Protein AF-0000000074186389 (afdb_homodimer)

Radius of gyration: 23.71 Å; Cα contacts (8 Å, |Δi|>4): 697; chains: 2; bounding box: 91×64×59 Å

pLDDT: mean 71.82, std 24.13, range [21.91, 98.81]

Solvent-accessible surface area (backbone atoms only — not comparable to full-atom values): 17429 Å² total; per-residue (Å²): 136,82,82,78,82,80,75,79,74,81,70,77,72,80,69,62,79,29,54,84,64,61,28,62,37,84,87,68,29,67,64,46,56,44,36,48,59,41,27,53,48,47,54,46,71,66,73,62,58,85,54,78,56,80,96,52,61,46,24,34,53,59,74,51,69,47,37,13,13,31,14,20,38,47,75,40,82,48,78,38,92,56,32,34,34,37,60,41,62,29,40,42,63,52,29,72,26,16,30,33,64,88,74,17,33,64,64,37,87,56,22,34,35,38,75,39,55,36,41,38,60,33,29,33,65,35,77,41,88,62,86,80,48,53,96,58,15,30,21,38,39,71,42,79,40,82,32,29,73,37,32,34,35,20,39,56,73,61,79,128,137,82,82,79,79,80,75,81,74,80,72,76,75,80,72,64,77,31,54,84,63,61,28,62,40,81,85,67,29,66,64,48,55,45,38,47,59,40,26,52,46,45,53,49,70,68,75,61,55,86,56,78,56,81,93,53,64,46,25,35,53,60,71,53,69,48,38,12,13,31,16,20,38,48,75,41,84,48,77,38,92,55,33,34,34,35,58,41,62,29,41,40,63,52,30,70,26,16,29,32,64,87,73,18,33,64,64,38,87,55,21,33,36,39,74,40,55,36,42,37,59,31,30,34,65,33,75,40,90,62,86,82,48,53,95,59,16,30,22,36,40,71,43,78,41,82,32,30,74,37,34,35,35,21,38,55,73,61,77,128

Organism: NCBI:txid286419

Secondary structure (DSSP, 8-state):
-----------------B-SS-BS-TTT-HHHHHHHHHT-----SS----------S---SSS-HHHHBSS-EEEEEEE-TTEESSEEEEEEES-SEEEPTTTS-SEEEEEEEEEEEEEEEEEEEEEPSSTTS-TT-EEEEEEEEEEEEEEEEE------/-----------------B-SS-BS-TTT-HHHHHHHHHT-----SS----------S---SSS-HHHHBSS-EEEEEEE-TTEESSEEEEEEES-SEEEPTTTS-SEEEEEEEEEEEEEEEEEEEEEPSSTTS-TT-EEEEEEEEEEEEEEEEEPPP---

Sequence (320 aa):
MAMGTHTLNFRIRKDCTHWPNCCPSKRQDPTHEWLKRDTVLKFPGETTSLTHHPESCKASEDGPLNSRSISPWKYELDRDLNRLPQDLYHARCLCQHCVSLQTGSHMDPLGNSELLYHNQTVFYRRPCPGEQGAPDGYCLEQRLYRVSLACVCVRPRVMAMAMGTHTLNFRIRKDCTHWPNCCPSKRQDPTHEWLKRDTVLKFPGETTSLTHHPESCKASEDGPLNSRSISPWKYELDRDLNRLPQDLYHARCLCQHCVSLQTGSHMDPLGNSELLYHNQTVFYRRPCPGEQGAPDGYCLEQRLYRVSLACVCVRPRVMA

Foldseek 3Di:
DDPDPPPPPPCPDPPLCWPPDFDQACPPDPVNVVLLVVPVPVQPPPCPPVPPPPLAQFADPDDDPQRNFLFHWDWDWDADPQKRVRTDIAIDTSDQAGADNVGRHDGDPQKGWDFDKDWDKMWGWDPDPDDPRNPRTTITHIDTDIGGNHIDIDGDDDDD/DDPPDPPPPPCPDPPQCWPPDFDQACPPDVVNVVLLVVPVPVQPPPCPPVPPPPLAQFADPDDDPQRNFLFHWDWDWDADPQKRVRTDIAIDTSDQAGADNVGRHDGDPQKGWDFDKDWDKMWGWDPDPDDPRNPRTTITGIDTDIGGNHIDIDGDDDDD

Structure (mmCIF, N/CA/C/O backbone):
data_AF-0000000074186389-model_v1
#
loop_
_entity.id
_entity.type
_entity.pdbx_description
1 polymer 'Interleukin 25'
#
loop_
_atom_site.group_PDB
_atom_site.id
_atom_site.type_symbol
_atom_site.label_atom_id
_atom_site.label_alt_id
_atom_site.label_comp_id
_atom_site.label_asym_id
_atom_site.label_entity_id
_atom_site.label_seq_id
_atom_site.pdbx_PDB_ins_code
_atom_site.Cartn_x
_atom_site.Cartn_y
_atom_site.Cartn_z
_atom_site.occupancy
_atom_site.B_iso_or_equiv
_atom_site.auth_seq_id
_atom_site.auth_comp_id
_atom_site.auth_asym_id
_atom_site.auth_atom_id
_atom_site.pdbx_PDB_model_num
ATOM 1 N N . MET A 1 1 ? -44.188 -3.207 -34.656 1 24.61 1 MET A N 1
ATOM 2 C CA . MET A 1 1 ? -42.75 -2.924 -34.688 1 24.61 1 MET A CA 1
ATOM 3 C C . MET A 1 1 ? -42.125 -3.131 -33.344 1 24.61 1 MET A C 1
ATOM 5 O O . MET A 1 1 ? -42.25 -2.283 -32.438 1 24.61 1 MET A O 1
ATOM 9 N N . ALA A 1 2 ? -42.125 -4.27 -32.781 1 28.12 2 ALA A N 1
ATOM 10 C CA . ALA A 1 2 ? -41.875 -4.797 -31.438 1 28.12 2 ALA A CA 1
ATOM 11 C C . ALA A 1 2 ? -40.406 -4.727 -31.078 1 28.12 2 ALA A C 1
ATOM 13 O O . ALA A 1 2 ? -39.562 -5.27 -31.797 1 28.12 2 ALA A O 1
ATOM 14 N N . MET A 1 3 ? -39.875 -3.588 -30.531 1 24.84 3 MET A N 1
ATOM 15 C CA . MET A 1 3 ? -38.5 -3.238 -30.234 1 24.84 3 MET A CA 1
ATOM 16 C C . MET A 1 3 ? -37.906 -4.219 -29.219 1 24.84 3 MET A C 1
ATOM 18 O O . MET A 1 3 ? -38.438 -4.402 -28.125 1 24.84 3 MET A O 1
ATOM 22 N N . GLY A 1 4 ? -37.344 -5.352 -29.594 1 22.94 4 GLY A N 1
ATOM 23 C CA . GLY A 1 4 ? -36.719 -6.43 -28.812 1 22.94 4 GLY A CA 1
ATOM 24 C C . GLY A 1 4 ? -35.531 -5.977 -27.984 1 22.94 4 GLY A C 1
ATOM 25 O O . GLY A 1 4 ? -34.625 -5.316 -28.5 1 22.94 4 GLY A O 1
ATOM 26 N N . THR A 1 5 ? -35.719 -5.715 -26.625 1 23.72 5 THR A N 1
ATOM 27 C CA . THR A 1 5 ? -34.781 -5.273 -25.594 1 23.72 5 THR A CA 1
ATOM 28 C C . THR A 1 5 ? -33.656 -6.266 -25.438 1 23.72 5 THR A C 1
ATOM 30 O O . THR A 1 5 ? -33.875 -7.438 -25.125 1 23.72 5 THR A O 1
ATOM 33 N N . HIS A 1 6 ? -32.594 -6.293 -26.203 1 21.91 6 HIS A N 1
ATOM 34 C CA . HIS A 1 6 ? -31.422 -7.16 -26.141 1 21.91 6 HIS A CA 1
ATOM 35 C C . HIS A 1 6 ? -30.672 -6.977 -24.812 1 21.91 6 HIS A C 1
ATOM 37 O O . HIS A 1 6 ? -30.078 -5.918 -24.578 1 21.91 6 HIS A O 1
ATOM 43 N N . THR A 1 7 ? -31.203 -7.551 -23.734 1 23.8 7 THR A N 1
ATOM 44 C CA . THR A 1 7 ? -30.578 -7.609 -22.422 1 23.8 7 THR A CA 1
ATOM 45 C C . THR A 1 7 ? -29.219 -8.297 -22.5 1 23.8 7 THR A C 1
ATOM 47 O O . THR A 1 7 ? -29.125 -9.461 -22.875 1 23.8 7 THR A O 1
ATOM 50 N N . LEU A 1 8 ? -28.203 -7.676 -22.875 1 22.55 8 LEU A N 1
ATOM 51 C CA . LEU A 1 8 ? -26.828 -8.164 -22.891 1 22.55 8 LEU A CA 1
ATOM 52 C C . LEU A 1 8 ? -26.422 -8.719 -21.516 1 22.55 8 LEU A C 1
ATOM 54 O O . LEU A 1 8 ? -26.406 -7.98 -20.531 1 22.55 8 LEU A O 1
ATOM 58 N N . ASN A 1 9 ? -26.781 -9.945 -21.156 1 24.94 9 ASN A N 1
ATOM 59 C CA . ASN A 1 9 ? -26.438 -10.781 -20.016 1 24.94 9 ASN A CA 1
ATOM 60 C C . ASN A 1 9 ? -24.938 -10.906 -19.844 1 24.94 9 ASN A C 1
ATOM 62 O O . ASN A 1 9 ? -24.266 -11.547 -20.641 1 24.94 9 ASN A O 1
ATOM 66 N N . PHE A 1 10 ? -24.312 -9.898 -19.469 1 24.33 10 PHE A N 1
ATOM 67 C CA . PHE A 1 10 ? -22.906 -10.047 -19.094 1 24.33 10 PHE A CA 1
ATOM 68 C C . PHE A 1 10 ? -22.719 -11.227 -18.141 1 24.33 10 PHE A C 1
ATOM 70 O O . PHE A 1 10 ? -23.125 -11.164 -16.984 1 24.33 10 PHE A O 1
ATOM 77 N N . ARG A 1 11 ? -22.875 -12.461 -18.531 1 26.95 11 ARG A N 1
ATOM 78 C CA . ARG A 1 11 ? -22.531 -13.734 -17.906 1 26.95 11 ARG A CA 1
ATOM 79 C C . ARG A 1 11 ? -21.125 -13.688 -17.312 1 26.95 11 ARG A C 1
ATOM 81 O O . ARG A 1 11 ? -20.141 -13.617 -18.047 1 26.95 11 ARG A O 1
ATOM 88 N N . ILE A 1 12 ? -20.953 -13.062 -16.297 1 30.23 12 ILE A N 1
ATOM 89 C CA . ILE A 1 12 ? -19.812 -13.227 -15.391 1 30.23 12 ILE A CA 1
ATOM 90 C C . ILE A 1 12 ? -19.469 -14.703 -15.258 1 30.23 12 ILE A C 1
ATOM 92 O O . ILE A 1 12 ? -20.266 -15.492 -14.734 1 30.23 12 ILE A O 1
ATOM 96 N N . ARG A 1 13 ? -18.953 -15.336 -16.312 1 31.73 13 ARG A N 1
ATOM 97 C CA . ARG A 1 13 ? -18.547 -16.734 -16.375 1 31.73 13 ARG A CA 1
ATOM 98 C C . ARG A 1 13 ? -17.891 -17.172 -15.078 1 31.73 13 ARG A C 1
ATOM 100 O O . ARG A 1 13 ? -17.031 -16.469 -14.539 1 31.73 13 ARG A O 1
ATOM 107 N N . LYS A 1 14 ? -18.344 -18.016 -14.219 1 32.19 14 LYS A N 1
ATOM 108 C CA . LYS A 1 14 ? -18.062 -18.953 -13.133 1 32.19 14 LYS A CA 1
ATOM 109 C C . LYS A 1 14 ? -16.688 -19.578 -13.273 1 32.19 14 LYS A C 1
ATOM 111 O O . LYS A 1 14 ? -16.375 -20.562 -12.602 1 32.19 14 LYS A O 1
ATOM 116 N N . ASP A 1 15 ? -16.094 -19.703 -14.453 1 31.09 15 ASP A N 1
ATOM 117 C CA . ASP A 1 15 ? -14.836 -20.438 -14.539 1 31.09 15 ASP A CA 1
ATOM 118 C C . ASP A 1 15 ? -13.781 -19.844 -13.609 1 31.09 15 ASP A C 1
ATOM 120 O O . ASP A 1 15 ? -13.633 -18.609 -13.531 1 31.09 15 ASP A O 1
ATOM 124 N N . CYS A 1 16 ? -13.469 -20.469 -12.453 1 37.5 16 CYS A N 1
ATOM 125 C CA . CYS A 1 16 ? -12.297 -20.203 -11.625 1 37.5 16 CYS A CA 1
ATOM 126 C C . CYS A 1 16 ? -11.148 -19.656 -12.469 1 37.5 16 CYS A C 1
ATOM 128 O O . CYS A 1 16 ? -10.703 -20.312 -13.414 1 37.5 16 CYS A O 1
ATOM 130 N N . THR A 1 17 ? -11.195 -18.797 -13.164 1 38.66 17 THR A N 1
ATOM 131 C CA . THR A 1 17 ? -9.844 -18.422 -13.555 1 38.66 17 THR A CA 1
ATOM 132 C C . THR A 1 17 ? -8.828 -18.969 -12.555 1 38.66 17 THR A C 1
ATOM 134 O O . THR A 1 17 ? -8.461 -18.297 -11.594 1 38.66 17 THR A O 1
ATOM 137 N N . HIS A 1 18 ? -9.062 -20.141 -11.719 1 41.16 18 HIS A N 1
ATOM 138 C CA . HIS A 1 18 ? -8.453 -21.203 -10.922 1 41.16 18 HIS A CA 1
ATOM 139 C C . HIS A 1 18 ? -7.059 -21.547 -11.438 1 41.16 18 HIS A C 1
ATOM 141 O O . HIS A 1 18 ? -6.812 -21.5 -12.641 1 41.16 18 HIS A O 1
ATOM 147 N N . TRP A 1 19 ? -5.914 -21.281 -10.703 1 47.12 19 TRP A N 1
ATOM 148 C CA . TRP A 1 19 ? -4.785 -22.109 -11.109 1 47.12 19 TRP A CA 1
ATOM 149 C C . TRP A 1 19 ? -5.262 -23.453 -11.648 1 47.12 19 TRP A C 1
ATOM 151 O O . TRP A 1 19 ? -6.078 -24.125 -11.016 1 47.12 19 TRP A O 1
ATOM 161 N N . PRO A 1 20 ? -5.238 -23.516 -13 1 48.59 20 PRO A N 1
ATOM 162 C CA . PRO A 1 20 ? -5.805 -24.703 -13.672 1 48.59 20 PRO A CA 1
ATOM 163 C C . PRO A 1 20 ? -5.789 -25.938 -12.789 1 48.59 20 PRO A C 1
ATOM 165 O O . PRO A 1 20 ? -6.707 -26.766 -12.859 1 48.59 20 PRO A O 1
ATOM 168 N N . ASN A 1 21 ? -4.469 -26.406 -12.336 1 51.44 21 ASN A N 1
ATOM 169 C CA . ASN A 1 21 ? -4.32 -27.797 -11.938 1 51.44 21 ASN A CA 1
ATOM 170 C C . ASN A 1 21 ? -4.559 -27.969 -10.438 1 51.44 21 ASN A C 1
ATOM 172 O O . ASN A 1 21 ? -4.188 -27.109 -9.641 1 51.44 21 ASN A O 1
ATOM 176 N N . CYS A 1 22 ? -5.602 -28.641 -10.18 1 60.59 22 CYS A N 1
ATOM 177 C CA . CYS A 1 22 ? -5.773 -29.156 -8.82 1 60.59 22 CYS A CA 1
ATOM 178 C C . CYS A 1 22 ? -4.445 -29.625 -8.242 1 60.59 22 CYS A C 1
ATOM 180 O O . CYS A 1 22 ? -3.703 -30.359 -8.906 1 60.59 22 CYS A O 1
ATOM 182 N N . CYS A 1 23 ? -4.098 -28.812 -7.285 1 62.19 23 CYS A N 1
ATOM 183 C CA . CYS A 1 23 ? -2.885 -29.234 -6.602 1 62.19 23 CYS A CA 1
ATOM 184 C C . CYS A 1 23 ? -3.191 -30.312 -5.57 1 62.19 23 CYS A C 1
ATOM 186 O O . CYS A 1 23 ? -4.238 -30.281 -4.926 1 62.19 23 CYS A O 1
ATOM 188 N N . PRO A 1 24 ? -2.387 -31.344 -5.723 1 61.16 24 PRO A N 1
ATOM 189 C CA . PRO A 1 24 ? -2.707 -32.469 -4.855 1 61.16 24 PRO A CA 1
ATOM 190 C C . PRO A 1 24 ? -2.766 -32.094 -3.379 1 61.16 24 PRO A C 1
ATOM 192 O O . PRO A 1 24 ? -3.566 -32.656 -2.623 1 61.16 24 PRO A O 1
ATOM 195 N N . SER A 1 25 ? -1.673 -31.406 -2.822 1 59.03 25 SER A N 1
ATOM 196 C CA . SER A 1 25 ? -1.705 -31.047 -1.41 1 59.03 25 SER A CA 1
ATOM 197 C C . SER A 1 25 ? -1.198 -29.625 -1.196 1 59.03 25 SER A C 1
ATOM 199 O O . SER A 1 25 ? -0.501 -29.062 -2.051 1 59.03 25 SER A O 1
ATOM 201 N N . LYS A 1 26 ? -1.751 -28.906 -0.232 1 59.5 26 LYS A N 1
ATOM 202 C CA . LYS A 1 26 ? -1.339 -27.578 0.196 1 59.5 26 LYS A CA 1
ATOM 203 C C . LYS A 1 26 ? 0.182 -27.438 0.195 1 59.5 26 LYS A C 1
ATOM 205 O O . LYS A 1 26 ? 0.717 -26.375 -0.123 1 59.5 26 LYS A O 1
ATOM 210 N N . ARG A 1 27 ? 0.916 -28.484 0.579 1 54.47 27 ARG A N 1
ATOM 211 C CA . ARG A 1 27 ? 2.354 -28.406 0.825 1 54.47 27 ARG A CA 1
ATOM 212 C C . ARG A 1 27 ? 3.137 -28.547 -0.475 1 54.47 27 ARG A C 1
ATOM 214 O O . ARG A 1 27 ? 4.305 -28.156 -0.546 1 54.47 27 ARG A O 1
ATOM 221 N N . GLN A 1 28 ? 2.471 -28.922 -1.465 1 53.19 28 GLN A N 1
ATOM 222 C CA . GLN A 1 28 ? 3.316 -29.328 -2.58 1 53.19 28 GLN A CA 1
ATOM 223 C C . GLN A 1 28 ? 3.137 -28.391 -3.777 1 53.19 28 GLN A C 1
ATOM 225 O O . GLN A 1 28 ? 3.809 -28.547 -4.797 1 53.19 28 GLN A O 1
ATOM 230 N N . ASP A 1 29 ? 2.379 -27.406 -3.576 1 53.66 29 ASP A N 1
ATOM 231 C CA . ASP A 1 29 ? 2.137 -26.594 -4.77 1 53.66 29 ASP A CA 1
ATOM 232 C C . ASP A 1 29 ? 3.16 -25.469 -4.891 1 53.66 29 ASP A C 1
ATOM 234 O O . ASP A 1 29 ? 3.258 -24.625 -4.012 1 53.66 29 ASP A O 1
ATOM 238 N N . PRO A 1 30 ? 4.098 -25.641 -5.785 1 57.78 30 PRO A N 1
ATOM 239 C CA . PRO A 1 30 ? 5.098 -24.594 -5.988 1 57.78 30 PRO A CA 1
ATOM 240 C C . PRO A 1 30 ? 4.484 -23.188 -6.043 1 57.78 30 PRO A C 1
ATOM 242 O O . PRO A 1 30 ? 5.102 -22.219 -5.586 1 57.78 30 PRO A O 1
ATOM 245 N N . THR A 1 31 ? 3.318 -23.172 -6.617 1 56.66 31 THR A N 1
ATOM 246 C CA . THR A 1 31 ? 2.635 -21.891 -6.66 1 56.66 31 THR A CA 1
ATOM 247 C C . THR A 1 31 ? 2.322 -21.391 -5.25 1 56.66 31 THR A C 1
ATOM 249 O O . THR A 1 31 ? 2.475 -20.203 -4.953 1 56.66 31 THR A O 1
ATOM 252 N N . HIS A 1 32 ? 1.968 -22.406 -4.496 1 58.5 32 HIS A N 1
ATOM 253 C CA . HIS A 1 32 ? 1.673 -22.078 -3.105 1 58.5 32 HIS A CA 1
ATOM 254 C C . HIS A 1 32 ? 2.902 -21.531 -2.396 1 58.5 32 HIS A C 1
ATOM 256 O O . HIS A 1 32 ? 2.809 -20.547 -1.661 1 58.5 32 HIS A O 1
ATOM 262 N N . GLU A 1 33 ? 3.857 -22.172 -2.615 1 59.97 33 GLU A N 1
ATOM 263 C CA . GLU A 1 33 ? 5.09 -21.734 -1.97 1 59.97 33 GLU A CA 1
ATOM 264 C C . GLU A 1 33 ? 5.5 -20.344 -2.449 1 59.97 33 GLU A C 1
ATOM 266 O O . GLU A 1 33 ? 5.992 -19.531 -1.665 1 59.97 33 GLU A O 1
ATOM 271 N N . TRP A 1 34 ? 5.113 -20.219 -3.668 1 59.81 34 TRP A N 1
ATOM 272 C CA . TRP A 1 34 ? 5.441 -18.938 -4.27 1 59.81 34 TRP A CA 1
ATOM 273 C C . TRP A 1 34 ? 4.598 -17.828 -3.654 1 59.81 34 TRP A C 1
ATOM 275 O O . TRP A 1 34 ? 5.117 -16.75 -3.328 1 59.81 34 TRP A O 1
ATOM 285 N N . LEU A 1 35 ? 3.422 -18.125 -3.641 1 61 35 LEU A N 1
ATOM 286 C CA . LEU A 1 35 ? 2.508 -17.125 -3.107 1 61 35 LEU A CA 1
ATOM 287 C C . LEU A 1 35 ? 2.797 -16.859 -1.635 1 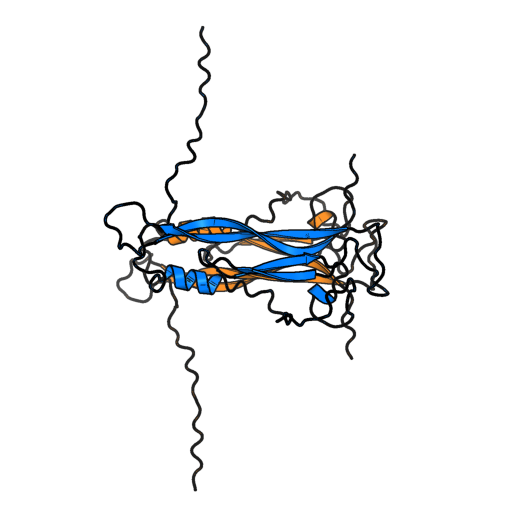61 35 LEU A C 1
ATOM 289 O O . LEU A 1 35 ? 2.623 -15.734 -1.16 1 61 35 LEU A O 1
ATOM 293 N N . LYS A 1 36 ? 3.199 -17.922 -0.991 1 56.78 36 LYS A N 1
ATOM 294 C CA . LYS A 1 36 ? 3.596 -17.734 0.403 1 56.78 36 LYS A CA 1
ATOM 295 C C . LYS A 1 36 ? 4.781 -16.781 0.515 1 56.78 36 LYS A C 1
ATOM 297 O O . LYS A 1 36 ? 4.852 -15.969 1.447 1 56.78 36 LYS A O 1
ATOM 302 N N . ARG A 1 37 ? 5.621 -16.875 -0.343 1 50.97 37 ARG A N 1
ATOM 303 C CA . ARG A 1 37 ? 6.812 -16.031 -0.331 1 50.97 37 ARG A CA 1
ATOM 304 C C . ARG A 1 37 ? 6.469 -14.602 -0.718 1 50.97 37 ARG A C 1
ATOM 306 O O . ARG A 1 37 ? 7.102 -13.656 -0.248 1 50.97 37 ARG A O 1
ATOM 313 N N . ASP A 1 38 ? 5.641 -14.539 -1.663 1 47.75 38 ASP A N 1
ATOM 314 C CA . ASP A 1 38 ? 5.262 -13.219 -2.172 1 47.75 38 ASP A CA 1
ATOM 315 C C . ASP A 1 38 ? 4.617 -12.375 -1.078 1 47.75 38 ASP A C 1
ATOM 317 O O . ASP A 1 38 ? 4.66 -11.148 -1.131 1 47.75 38 ASP A O 1
ATOM 321 N N . THR A 1 39 ? 3.746 -13.156 -0.443 1 45.22 39 THR A N 1
ATOM 322 C CA . THR A 1 39 ? 2.871 -12.445 0.478 1 45.22 39 THR A CA 1
ATOM 323 C C . THR A 1 39 ? 3.656 -11.93 1.683 1 45.22 39 THR A C 1
ATOM 325 O O . THR A 1 39 ? 3.072 -11.391 2.627 1 45.22 39 THR A O 1
ATOM 328 N N . VAL A 1 40 ? 4.867 -12.609 1.885 1 41.97 40 VAL A N 1
ATOM 329 C CA . VAL A 1 40 ? 5.434 -11.836 2.986 1 41.97 40 VAL A CA 1
ATOM 330 C C . VAL A 1 40 ? 5.371 -10.352 2.66 1 41.97 40 VAL A C 1
ATOM 332 O O . VAL A 1 40 ? 6.156 -9.852 1.853 1 41.97 40 VAL A O 1
ATOM 335 N N . LEU A 1 41 ? 4.277 -10.031 2.029 1 44.16 41 LEU A N 1
ATOM 336 C CA . LEU A 1 41 ? 4.055 -8.594 2.121 1 44.16 41 LEU A CA 1
ATOM 337 C C . LEU A 1 41 ? 4.914 -7.98 3.219 1 44.16 41 LEU A C 1
ATOM 339 O O . LEU A 1 41 ? 4.656 -8.188 4.406 1 44.16 41 LEU A O 1
ATOM 343 N N . LYS A 1 42 ? 6.156 -8.148 2.984 1 42.62 42 LYS A N 1
ATOM 344 C CA . LYS A 1 42 ? 7.09 -7.395 3.82 1 42.62 42 LYS A CA 1
ATOM 345 C C . LYS A 1 42 ? 6.449 -6.113 4.348 1 42.62 42 LYS A C 1
ATOM 347 O O . LYS A 1 42 ? 5.918 -5.312 3.57 1 42.62 42 LYS A O 1
ATOM 352 N N . PHE A 1 43 ? 5.621 -6.305 5.352 1 45.09 43 PHE A N 1
ATOM 353 C CA . PHE A 1 43 ? 5.324 -5.113 6.133 1 45.09 43 PHE A CA 1
ATOM 354 C C . PHE A 1 43 ? 6.328 -4.004 5.832 1 45.09 43 PHE A C 1
ATOM 356 O O . PHE A 1 43 ? 7.484 -4.281 5.504 1 45.09 43 PHE A O 1
ATOM 363 N N . PRO A 1 44 ? 5.898 -2.992 5.266 1 44.38 44 PRO A N 1
ATOM 364 C CA . PRO A 1 44 ? 6.973 -1.994 5.289 1 44.38 44 PRO A CA 1
ATOM 365 C C . PRO A 1 44 ? 8.07 -2.332 6.293 1 44.38 44 PRO A C 1
ATOM 367 O O . PRO A 1 44 ? 7.809 -2.996 7.301 1 44.38 44 PRO A O 1
ATOM 370 N N . GLY A 1 45 ? 9.258 -2.781 5.781 1 40.5 45 GLY A N 1
ATOM 371 C CA . GLY A 1 45 ? 10.469 -3.068 6.531 1 40.5 45 GLY A CA 1
ATOM 372 C C . GLY A 1 45 ? 10.438 -2.529 7.949 1 40.5 45 GLY A C 1
ATOM 373 O O . GLY A 1 45 ? 11.414 -2.652 8.688 1 40.5 45 GLY A O 1
ATOM 374 N N . GLU A 1 46 ? 10.234 -1.228 8.062 1 41.06 46 GLU A N 1
ATOM 375 C CA . GLU A 1 46 ? 10.547 -0.991 9.469 1 41.06 46 GLU A CA 1
ATOM 376 C C . GLU A 1 46 ? 9.906 -2.045 10.359 1 41.06 46 GLU A C 1
ATOM 378 O O . GLU A 1 46 ? 8.703 -2.291 10.273 1 41.06 46 GLU A O 1
ATOM 383 N N . THR A 1 47 ? 10.539 -3.244 10.547 1 40.38 47 THR A N 1
ATOM 384 C CA . THR A 1 47 ? 10.281 -4.023 11.758 1 40.38 47 THR A CA 1
ATOM 385 C C . THR A 1 47 ? 9.422 -3.232 12.734 1 40.38 47 THR A C 1
ATOM 387 O O . THR A 1 47 ? 9.938 -2.482 13.562 1 40.38 47 THR A O 1
ATOM 390 N N . THR A 1 48 ? 8.672 -2.275 12.289 1 41.16 48 THR A N 1
ATOM 391 C CA . THR A 1 48 ? 7.949 -1.793 13.453 1 41.16 48 THR A CA 1
ATOM 392 C C . THR A 1 48 ? 7.555 -2.955 14.367 1 41.16 48 THR A C 1
ATOM 394 O O . THR A 1 48 ? 6.875 -3.887 13.93 1 41.16 48 THR A O 1
ATOM 397 N N . SER A 1 49 ? 8.398 -3.381 15.109 1 39.69 49 SER A N 1
ATOM 398 C CA . SER A 1 49 ? 8.086 -4.09 16.344 1 39.69 49 SER A CA 1
ATOM 399 C C . SER A 1 49 ? 6.602 -4.012 16.672 1 39.69 49 SER A C 1
ATOM 401 O O . SER A 1 49 ? 6.023 -2.926 16.703 1 39.69 49 SER A O 1
ATOM 403 N N . LEU A 1 50 ? 5.668 -4.887 16.062 1 44.94 50 LEU A N 1
ATOM 404 C CA . LEU A 1 50 ? 4.543 -5.059 16.969 1 44.94 50 LEU A CA 1
ATOM 405 C C . LEU A 1 50 ? 4.871 -4.492 18.344 1 44.94 50 LEU A C 1
ATOM 407 O O . LEU A 1 50 ? 4.824 -5.211 19.344 1 44.94 50 LEU A O 1
ATOM 411 N N . THR A 1 51 ? 6.039 -3.879 18.406 1 40.62 51 THR A N 1
ATOM 412 C CA . THR A 1 51 ? 6.32 -3.391 19.75 1 40.62 51 THR A CA 1
ATOM 413 C C . THR A 1 51 ? 5.113 -2.648 20.312 1 40.62 51 THR A C 1
ATOM 415 O O . THR A 1 51 ? 4.402 -1.956 19.594 1 40.62 51 THR A O 1
ATOM 418 N N . HIS A 1 52 ? 4.543 -3.277 21.156 1 43.78 52 HIS A N 1
ATOM 419 C CA . HIS A 1 52 ? 3.594 -2.824 22.172 1 43.78 52 HIS A CA 1
ATOM 420 C C . HIS A 1 52 ? 3.801 -1.351 22.5 1 43.78 52 HIS A C 1
ATOM 422 O O . HIS A 1 52 ? 4.496 -1.018 23.453 1 43.78 52 HIS A O 1
ATOM 428 N N . HIS A 1 53 ? 4.254 -0.548 21.547 1 51.03 53 HIS A N 1
ATOM 429 C CA . HIS A 1 53 ? 4.141 0.787 22.125 1 51.03 53 HIS A CA 1
ATOM 430 C C . HIS A 1 53 ? 2.713 1.067 22.578 1 51.03 53 HIS A C 1
ATOM 432 O O . HIS A 1 53 ? 1.761 0.491 22.047 1 51.03 53 HIS A O 1
ATOM 438 N N . PRO A 1 54 ? 2.635 1.521 23.703 1 55.34 54 PRO A N 1
ATOM 439 C CA . PRO A 1 54 ? 1.283 1.87 24.141 1 55.34 54 PRO A CA 1
ATOM 440 C C . PRO A 1 54 ? 0.452 2.527 23.047 1 55.34 54 PRO A C 1
ATOM 442 O O . PRO A 1 54 ? 0.979 3.311 22.25 1 55.34 54 PRO A O 1
ATOM 445 N N . GLU A 1 55 ? -0.527 1.812 22.375 1 71.12 55 GLU A N 1
ATOM 446 C CA . GLU A 1 55 ? -1.578 2.299 21.484 1 71.12 55 GLU A CA 1
ATOM 447 C C . GLU A 1 55 ? -2.123 3.643 21.953 1 71.12 55 GLU A C 1
ATOM 449 O O . GLU A 1 55 ? -3.076 3.689 22.734 1 71.12 55 GLU A O 1
ATOM 454 N N . SER A 1 56 ? -1.251 4.828 21.766 1 86.44 56 SER A N 1
ATOM 455 C CA . SER A 1 56 ? -1.716 6.156 22.156 1 86.44 56 SER A CA 1
ATOM 456 C C . SER A 1 56 ? -1.833 7.07 20.938 1 86.44 56 SER A C 1
ATOM 458 O O . SER A 1 56 ? -1.101 6.906 19.953 1 86.44 56 SER A O 1
ATOM 460 N N . CYS A 1 57 ? -2.814 7.801 21.016 1 95.25 57 CYS A N 1
ATOM 461 C CA . CYS A 1 57 ? -3.047 8.859 20.031 1 95.25 57 CYS A CA 1
ATOM 462 C C . CYS A 1 57 ? -2.008 9.969 20.172 1 95.25 57 CYS A C 1
ATOM 464 O O . CYS A 1 57 ? -2.301 11.031 20.719 1 95.25 57 CYS A O 1
ATOM 466 N N . LYS A 1 58 ? -0.786 9.609 19.766 1 96.25 58 LYS A N 1
ATOM 467 C CA . LYS A 1 58 ? 0.337 10.539 19.844 1 96.25 58 LYS A CA 1
ATOM 468 C C . LYS A 1 58 ? 1.389 10.219 18.781 1 96.25 58 LYS A C 1
ATOM 470 O O . LYS A 1 58 ? 1.72 9.055 18.547 1 96.25 58 LYS A O 1
ATOM 475 N N . ALA A 1 59 ? 1.849 11.258 18.141 1 96.38 59 ALA A N 1
ATOM 476 C CA . ALA A 1 59 ? 2.965 11.102 17.219 1 96.38 59 ALA A CA 1
ATOM 477 C C . ALA A 1 59 ? 4.301 11.141 17.953 1 96.38 59 ALA A C 1
ATOM 479 O O . ALA A 1 59 ? 4.547 12.047 18.75 1 96.38 59 ALA A O 1
ATOM 480 N N . SER A 1 60 ? 5.137 10.258 17.656 1 93.62 60 SER A N 1
ATOM 481 C CA . SER A 1 60 ? 6.434 10.18 18.328 1 93.62 60 SER A CA 1
ATOM 482 C C . SER A 1 60 ? 7.461 11.078 17.641 1 93.62 60 SER A C 1
ATOM 484 O O . SER A 1 60 ? 7.215 11.586 16.547 1 93.62 60 SER A O 1
ATOM 486 N N . GLU A 1 61 ? 8.562 11.398 18.391 1 91.5 61 GLU A N 1
ATOM 487 C CA . GLU A 1 61 ? 9.633 12.227 17.828 1 91.5 61 GLU A CA 1
ATOM 488 C C . GLU A 1 61 ? 10.727 11.367 17.203 1 91.5 61 GLU A C 1
ATOM 490 O O . GLU A 1 61 ? 11.617 11.883 16.531 1 91.5 61 GLU A O 1
ATOM 495 N N . ASP A 1 62 ? 10.609 10.188 17.672 1 85.5 62 ASP A N 1
ATOM 496 C CA . ASP A 1 62 ? 11.602 9.227 17.203 1 85.5 62 ASP A CA 1
ATOM 497 C C . ASP A 1 62 ? 10.961 7.867 16.922 1 85.5 62 ASP A C 1
ATOM 499 O O . ASP A 1 62 ? 9.797 7.648 17.25 1 85.5 62 ASP A O 1
ATOM 503 N N . GLY A 1 63 ? 11.109 7.277 15.789 1 88.81 63 GLY A N 1
ATOM 504 C CA . GLY A 1 63 ? 10.539 5.977 15.484 1 88.81 63 GLY A CA 1
ATOM 505 C C . GLY A 1 63 ? 10.297 5.758 14.008 1 88.81 63 GLY A C 1
ATOM 506 O O . GLY A 1 63 ? 10.789 6.52 13.172 1 88.81 63 GLY A O 1
ATOM 507 N N . PRO A 1 64 ? 9.562 4.691 13.93 1 92.94 64 PRO A N 1
ATOM 508 C CA . PRO A 1 64 ? 9.242 4.398 12.531 1 92.94 64 PRO A CA 1
ATOM 509 C C . PRO A 1 64 ? 8.203 5.355 11.953 1 92.94 64 PRO A C 1
ATOM 511 O O . PRO A 1 64 ? 7.637 6.176 12.68 1 92.94 64 PRO A O 1
ATOM 514 N N . LEU A 1 65 ? 7.992 5.324 10.75 1 95 65 LEU A N 1
ATOM 515 C CA . LEU A 1 65 ? 7.133 6.246 10.008 1 95 65 LEU A CA 1
ATOM 516 C C . LEU A 1 65 ? 5.734 6.289 10.625 1 95 65 LEU A C 1
ATOM 518 O O . LEU A 1 65 ? 5.18 7.371 10.828 1 95 65 LEU A O 1
ATOM 522 N N . ASN A 1 66 ? 5.137 5.133 10.945 1 95.81 66 ASN A N 1
ATOM 523 C CA . ASN A 1 66 ? 3.766 5.055 11.43 1 95.81 66 ASN A CA 1
ATOM 524 C C . ASN A 1 66 ? 3.611 5.738 12.789 1 95.81 66 ASN A C 1
ATOM 526 O O . ASN A 1 66 ? 2.539 6.254 13.109 1 95.81 66 ASN A O 1
ATOM 530 N N . SER A 1 67 ? 4.672 5.77 13.586 1 94.75 67 SER A N 1
ATOM 531 C CA . SER A 1 67 ? 4.602 6.375 14.914 1 94.75 67 SER A CA 1
ATOM 532 C C . SER A 1 67 ? 4.895 7.867 14.859 1 94.75 67 SER A C 1
ATOM 534 O O . SER A 1 67 ? 4.469 8.625 15.734 1 94.75 67 SER A O 1
ATOM 536 N N . ARG A 1 68 ? 5.656 8.297 13.891 1 96.81 68 ARG A N 1
ATOM 537 C CA . ARG A 1 68 ? 5.996 9.711 13.758 1 96.81 68 ARG A CA 1
ATOM 538 C C . ARG A 1 68 ? 4.914 10.469 12.992 1 96.81 68 ARG A C 1
ATOM 540 O O . ARG A 1 68 ? 4.883 11.695 13.008 1 96.81 68 ARG A O 1
ATOM 547 N N . SER A 1 69 ? 4.047 9.727 12.305 1 97.81 69 SER A N 1
ATOM 548 C CA . SER A 1 69 ? 2.959 10.336 11.547 1 97.81 69 SER A CA 1
ATOM 549 C C . SER A 1 69 ? 2.016 11.109 12.469 1 97.81 69 SER A C 1
ATOM 551 O O . SER A 1 69 ? 1.741 10.68 13.586 1 97.81 69 SER A O 1
ATOM 553 N N . ILE A 1 70 ? 1.468 12.242 11.906 1 98.44 70 ILE A N 1
ATOM 554 C CA . ILE A 1 70 ? 0.49 12.984 12.695 1 98.44 70 ILE A CA 1
ATOM 555 C C . ILE A 1 70 ? -0.884 12.328 12.562 1 98.44 70 ILE A C 1
ATOM 557 O O . ILE A 1 70 ? -1.876 12.844 13.086 1 98.44 70 ILE A O 1
ATOM 561 N N . SER A 1 71 ? -1.017 11.312 11.836 1 98.38 71 SER A N 1
ATOM 562 C CA . SER A 1 71 ? -2.074 10.312 11.867 1 98.38 71 SER A CA 1
ATOM 563 C C . SER A 1 71 ? -1.511 8.922 12.164 1 98.38 71 SER A C 1
ATOM 565 O O . SER A 1 71 ? -1.532 8.039 11.305 1 98.38 71 SER A O 1
ATOM 567 N N . PRO A 1 72 ? -1.055 8.758 13.406 1 97.81 72 PRO A N 1
ATOM 568 C CA . PRO A 1 72 ? -0.357 7.512 13.727 1 97.81 72 PRO A CA 1
ATOM 569 C C . PRO A 1 72 ? -1.257 6.285 13.609 1 97.81 72 PRO A C 1
ATOM 571 O O . PRO A 1 72 ? -2.477 6.395 13.75 1 97.81 72 PRO A O 1
ATOM 574 N N . TRP A 1 73 ? -0.629 5.133 13.273 1 96.38 73 TRP A N 1
ATOM 575 C CA . TRP A 1 73 ? -1.404 3.906 13.133 1 96.38 73 TRP A CA 1
ATOM 576 C C . TRP A 1 73 ? -0.624 2.707 13.664 1 96.38 73 TRP A C 1
ATOM 578 O O . TRP A 1 73 ? 0.584 2.799 13.898 1 96.38 73 TRP A O 1
ATOM 588 N N . LYS A 1 74 ? -1.336 1.764 13.984 1 93.88 74 LYS A N 1
ATOM 589 C CA . LYS A 1 74 ? -0.762 0.46 14.312 1 93.88 74 LYS A CA 1
ATOM 590 C C . LYS A 1 74 ? -1.215 -0.601 13.312 1 93.88 74 LYS A C 1
ATOM 592 O O . LYS A 1 74 ? -2.229 -0.429 12.633 1 93.88 74 LYS A O 1
ATOM 597 N N . TYR A 1 75 ? -0.427 -1.633 13.156 1 91.19 75 TYR A N 1
ATOM 598 C CA . TYR A 1 75 ? -0.801 -2.73 12.273 1 91.19 75 TYR A CA 1
ATOM 599 C C . TYR A 1 75 ? -1.456 -3.863 13.055 1 91.19 75 TYR A C 1
ATOM 601 O O . TYR A 1 75 ? -1.025 -4.191 14.164 1 91.19 75 TYR A O 1
ATOM 609 N N . GLU A 1 76 ? -2.488 -4.324 12.469 1 92.06 76 GLU A N 1
ATOM 610 C CA . GLU A 1 76 ? -3.209 -5.461 13.023 1 92.06 76 GLU A CA 1
ATOM 611 C C . GLU A 1 76 ? -3.168 -6.66 12.078 1 92.06 76 GLU A C 1
ATOM 613 O O . GLU A 1 76 ? -3.404 -6.516 10.883 1 92.06 76 GLU A O 1
ATOM 618 N N . LEU A 1 77 ? -2.908 -7.777 12.633 1 89.06 77 LEU A N 1
ATOM 619 C CA . LEU A 1 77 ? -2.783 -9 11.844 1 89.06 77 LEU A CA 1
ATOM 620 C C . LEU A 1 77 ? -4.156 -9.523 11.438 1 89.06 77 LEU A C 1
ATOM 622 O O . LEU A 1 77 ? -5.074 -9.578 12.258 1 89.06 77 LEU A O 1
ATOM 626 N N . ASP A 1 78 ? -4.402 -9.727 10.234 1 89.75 78 ASP A N 1
ATOM 627 C CA . ASP A 1 78 ? -5.531 -10.43 9.633 1 89.75 78 ASP A CA 1
ATOM 628 C C . ASP A 1 78 ? -5.09 -11.766 9.039 1 89.75 78 ASP A C 1
ATOM 630 O O . ASP A 1 78 ? -4.562 -11.82 7.926 1 89.75 78 ASP A O 1
ATOM 634 N N . ARG A 1 79 ? -5.332 -12.883 9.828 1 89.19 79 ARG A N 1
ATOM 635 C CA . ARG A 1 79 ? -4.859 -14.203 9.414 1 89.19 79 ARG A CA 1
ATOM 636 C C . ARG A 1 79 ? -6.004 -15.047 8.859 1 89.19 79 ARG A C 1
ATOM 638 O O . ARG A 1 79 ? -7.102 -15.055 9.422 1 89.19 79 ARG A O 1
ATOM 645 N N . ASP A 1 80 ? -5.855 -15.609 7.738 1 88.88 80 ASP A N 1
ATOM 646 C CA . ASP A 1 80 ? -6.758 -16.578 7.113 1 88.88 80 ASP A CA 1
ATOM 647 C C . ASP A 1 80 ? -5.992 -17.781 6.578 1 88.88 80 ASP A C 1
ATOM 649 O O . ASP A 1 80 ? -5.223 -17.656 5.621 1 88.88 80 ASP A O 1
ATOM 653 N N . LEU A 1 81 ? -6.238 -18.953 7.133 1 84.81 81 LEU A N 1
ATOM 654 C CA . LEU A 1 81 ? -5.48 -20.156 6.801 1 84.81 81 LEU A CA 1
ATOM 655 C C . LEU A 1 81 ? -5.789 -20.609 5.379 1 84.81 81 LEU A C 1
ATOM 657 O O . LEU A 1 81 ? -5.039 -21.406 4.801 1 84.81 81 LEU A O 1
ATOM 661 N N . ASN A 1 82 ? -6.879 -20.172 4.859 1 83.69 82 ASN A N 1
ATOM 662 C CA . ASN A 1 82 ? -7.277 -20.594 3.521 1 83.69 82 ASN A CA 1
ATOM 663 C C . ASN A 1 82 ? -6.855 -19.594 2.459 1 83.69 82 ASN A C 1
ATOM 665 O O . ASN A 1 82 ? -7.211 -19.734 1.287 1 83.69 82 ASN A O 1
ATOM 669 N N . ARG A 1 83 ? -6.129 -18.594 2.891 1 85.25 83 ARG A N 1
ATOM 670 C CA . ARG A 1 83 ? -5.734 -17.516 1.992 1 85.25 83 ARG A CA 1
ATOM 671 C C . ARG A 1 83 ? -4.219 -17.5 1.794 1 85.25 83 ARG A C 1
ATOM 673 O O . ARG A 1 83 ? -3.465 -17.812 2.713 1 85.25 83 ARG A O 1
ATOM 680 N N . LEU A 1 84 ? -3.805 -17.203 0.567 1 75.81 84 LEU A N 1
ATOM 681 C CA . LEU A 1 84 ? -2.41 -16.906 0.252 1 75.81 84 LEU A CA 1
ATOM 682 C C . LEU A 1 84 ? -2.256 -15.492 -0.275 1 75.81 84 LEU A C 1
ATOM 684 O O . LEU A 1 84 ? -2.889 -15.117 -1.268 1 75.81 84 LEU A O 1
ATOM 688 N N . PRO A 1 85 ? -1.426 -14.633 0.366 1 80.31 85 PRO A N 1
ATOM 689 C CA . PRO A 1 85 ? -0.71 -14.93 1.609 1 80.31 85 PRO A CA 1
ATOM 690 C C . PRO A 1 85 ? -1.645 -15.07 2.809 1 80.31 85 PRO A C 1
ATOM 692 O O . PRO A 1 85 ? -2.717 -14.453 2.834 1 80.31 85 PRO A O 1
ATOM 695 N N . GLN A 1 86 ? -1.223 -15.82 3.777 1 82.25 86 GLN A N 1
ATOM 696 C CA . GLN A 1 86 ? -2.088 -16.109 4.918 1 82.25 86 GLN A CA 1
ATOM 697 C C . GLN A 1 86 ? -2.213 -14.898 5.832 1 82.25 86 GLN A C 1
ATOM 699 O O . GLN A 1 86 ? -3.281 -14.641 6.391 1 82.25 86 GLN A O 1
ATOM 704 N N . ASP A 1 87 ? -1.104 -14.25 5.934 1 82.5 87 ASP A N 1
ATOM 705 C CA . ASP A 1 87 ? -1.053 -13.133 6.879 1 82.5 87 ASP A CA 1
ATOM 706 C C . ASP A 1 87 ? -1.074 -11.797 6.145 1 82.5 87 ASP A C 1
ATOM 708 O O . ASP A 1 87 ? -0.246 -11.547 5.27 1 82.5 87 ASP A O 1
ATOM 712 N N . LEU A 1 88 ? -2.027 -11.047 6.434 1 86.19 88 LEU A N 1
ATOM 713 C CA . LEU A 1 88 ? -2.092 -9.656 6 1 86.19 88 LEU A CA 1
ATOM 714 C C . LEU A 1 88 ? -2.148 -8.711 7.195 1 86.19 88 LEU A C 1
ATOM 716 O O . LEU A 1 88 ? -2.594 -9.102 8.281 1 86.19 88 LEU A O 1
ATOM 720 N N . TYR A 1 89 ? -1.623 -7.594 7.004 1 87.5 89 TYR A N 1
ATOM 721 C CA . TYR A 1 89 ? -1.654 -6.598 8.07 1 87.5 89 TYR A CA 1
ATOM 722 C C . TYR A 1 89 ? -2.463 -5.375 7.652 1 87.5 89 TYR A C 1
ATOM 724 O O . TYR A 1 89 ? -2.346 -4.902 6.52 1 87.5 89 TYR A O 1
ATOM 732 N N . HIS A 1 90 ? -3.309 -4.969 8.555 1 91.88 90 HIS A N 1
ATOM 733 C CA . HIS A 1 90 ? -4.125 -3.779 8.336 1 91.88 90 HIS A CA 1
ATOM 734 C C . HIS A 1 90 ? -3.709 -2.648 9.273 1 91.88 90 HIS A C 1
ATOM 736 O O . HIS A 1 90 ? -3.436 -2.883 10.453 1 91.88 90 HIS A O 1
ATOM 742 N N . ALA A 1 91 ? -3.68 -1.496 8.766 1 93.56 91 ALA A N 1
ATOM 743 C CA . ALA A 1 91 ? -3.477 -0.313 9.594 1 93.56 91 ALA A CA 1
ATOM 744 C C . ALA A 1 91 ? -4.758 0.069 10.328 1 93.56 91 ALA A C 1
ATOM 746 O O . ALA A 1 91 ? -5.852 -0.023 9.766 1 93.56 91 ALA A O 1
ATOM 747 N N . ARG A 1 92 ? -4.629 0.439 11.508 1 96 92 ARG A N 1
ATOM 748 C CA . ARG A 1 92 ? -5.68 1.082 12.297 1 96 92 ARG A CA 1
ATOM 749 C C . ARG A 1 92 ? -5.223 2.445 12.805 1 96 92 ARG A C 1
ATOM 751 O O . ARG A 1 92 ? -4.211 2.545 13.508 1 96 92 ARG A O 1
ATOM 758 N N . CYS A 1 93 ? -6.027 3.426 12.523 1 97.25 93 CYS A N 1
ATOM 759 C CA . CYS A 1 93 ? -5.672 4.77 12.969 1 97.25 93 CYS A CA 1
ATOM 760 C C . CYS A 1 93 ? -5.812 4.895 14.484 1 97.25 93 CYS A C 1
ATOM 762 O O . CYS A 1 93 ? -6.824 4.484 15.055 1 97.25 93 CYS A O 1
ATOM 764 N N . LEU A 1 94 ? -4.836 5.484 15.078 1 97.44 94 LEU A N 1
ATOM 765 C CA . LEU A 1 94 ? -4.832 5.609 16.531 1 97.44 94 LEU A CA 1
ATOM 766 C C . LEU A 1 94 ? -5.551 6.879 16.969 1 97.44 94 LEU A C 1
ATOM 768 O O . LEU A 1 94 ? -5.914 7.02 18.141 1 97.44 94 LEU A O 1
ATOM 772 N N . CYS A 1 95 ? -5.703 7.883 16.094 1 97.38 95 CYS A N 1
ATOM 773 C CA . CYS A 1 95 ? -6.391 9.148 16.344 1 97.38 95 CYS A CA 1
ATOM 774 C C . CYS A 1 95 ? -7.441 9.422 15.273 1 97.38 95 CYS A C 1
ATOM 776 O O . CYS A 1 95 ? -7.215 9.148 14.094 1 97.38 95 CYS A O 1
ATOM 778 N N . GLN A 1 96 ? -8.602 9.977 15.617 1 97.19 96 GLN A N 1
ATOM 779 C CA . GLN A 1 96 ? -9.656 10.305 14.672 1 97.19 96 GLN A CA 1
ATOM 780 C C . GLN A 1 96 ? -9.273 11.508 13.812 1 97.19 96 GLN A C 1
ATOM 782 O O . GLN A 1 96 ? -9.641 11.578 12.633 1 97.19 96 GLN A O 1
ATOM 787 N N . HIS A 1 97 ? -8.594 12.414 14.555 1 98.31 97 HIS A N 1
ATOM 788 C CA . HIS A 1 97 ? -8.125 13.625 13.891 1 98.31 97 HIS A CA 1
ATOM 789 C C . HIS A 1 97 ? -6.602 13.711 13.914 1 98.31 97 HIS A C 1
ATOM 791 O O . HIS A 1 97 ? -5.945 12.984 14.672 1 98.31 97 HIS A O 1
ATOM 797 N N . CYS A 1 98 ? -6.047 14.516 13.023 1 98.38 98 CYS A N 1
ATOM 798 C CA . CYS A 1 98 ? -4.602 14.711 13 1 98.38 98 CYS A CA 1
ATOM 799 C C . CYS A 1 98 ? -4.117 15.383 14.273 1 98.38 98 CYS A C 1
ATOM 801 O O . CYS A 1 98 ? -4.777 16.281 14.797 1 98.38 98 CYS A O 1
ATOM 803 N N . VAL A 1 99 ? -2.93 14.969 14.68 1 98.25 99 VAL A N 1
ATOM 804 C CA . VAL A 1 99 ? -2.393 15.57 15.891 1 98.25 99 VAL A CA 1
ATOM 805 C C . VAL A 1 99 ? -1.431 16.703 15.531 1 98.25 99 VAL A C 1
ATOM 807 O O . VAL A 1 99 ? -1.065 16.859 14.367 1 98.25 99 VAL A O 1
ATOM 810 N N . SER A 1 100 ? -1.091 17.453 16.531 1 96.81 100 SER A N 1
ATOM 811 C CA . SER A 1 100 ? -0.263 18.641 16.344 1 96.81 100 SER A CA 1
ATOM 812 C C . SER A 1 100 ? 1.162 18.266 15.953 1 96.81 100 SER A C 1
ATOM 814 O O . SER A 1 100 ? 1.775 17.391 16.562 1 96.81 100 SER A O 1
ATOM 816 N N . LEU A 1 101 ? 1.697 18.984 14.969 1 96.81 101 LEU A N 1
ATOM 817 C CA . LEU A 1 101 ? 3.092 18.828 14.57 1 96.81 101 LEU A CA 1
ATOM 818 C C . LEU A 1 101 ? 4.031 19.266 15.688 1 96.81 101 LEU A C 1
ATOM 820 O O . LEU A 1 101 ? 5.121 18.703 15.844 1 96.81 101 LEU A O 1
ATOM 824 N N . GLN A 1 102 ? 3.65 20.188 16.422 1 94.19 102 GLN A N 1
ATOM 825 C CA . GLN A 1 102 ? 4.484 20.781 17.469 1 94.19 102 GLN A CA 1
ATOM 826 C C . GLN A 1 102 ? 4.594 19.875 18.688 1 94.19 102 GLN A C 1
ATOM 828 O O . GLN A 1 102 ? 5.691 19.641 19.188 1 94.19 102 GLN A O 1
ATOM 833 N N . THR A 1 103 ? 3.451 19.266 19.078 1 94.56 103 THR A N 1
ATOM 834 C CA . THR A 1 103 ? 3.439 18.531 20.344 1 94.56 103 THR A CA 1
ATOM 835 C C . THR A 1 103 ? 3.354 17.031 20.109 1 94.56 103 THR A C 1
ATOM 837 O O . THR A 1 103 ? 3.66 16.234 21 1 94.56 103 THR A O 1
ATOM 840 N N . GLY A 1 104 ? 2.877 16.656 18.938 1 95.69 104 GLY A N 1
ATOM 841 C CA . GLY A 1 104 ? 2.625 15.258 18.656 1 95.69 104 GLY A CA 1
ATOM 842 C C . GLY A 1 104 ? 1.362 14.734 19.312 1 95.69 104 GLY A C 1
ATOM 843 O O . GLY A 1 104 ? 1.068 13.539 19.25 1 95.69 104 GLY A O 1
ATOM 844 N N . SER A 1 105 ? 0.801 15.68 19.938 1 94.25 105 SER A N 1
ATOM 845 C CA . SER A 1 105 ? -0.445 15.367 20.625 1 94.25 105 SER A CA 1
ATOM 846 C C . SER A 1 105 ? -1.534 16.375 20.281 1 94.25 105 SER A C 1
ATOM 848 O O . SER A 1 105 ? -1.346 17.234 19.422 1 94.25 105 SER A O 1
ATOM 850 N N . HIS A 1 106 ? -2.68 16.328 20.766 1 93.94 106 HIS A N 1
ATOM 851 C CA . HIS A 1 106 ? -3.828 17.203 20.562 1 93.94 106 HIS A CA 1
ATOM 852 C C . HIS A 1 106 ? -4.383 17.047 19.141 1 93.94 106 HIS A C 1
ATOM 854 O O . HIS A 1 106 ? -3.691 17.328 18.172 1 93.94 106 HIS A O 1
ATOM 860 N N . MET A 1 107 ? -5.449 16.703 19.016 1 96.88 107 MET A N 1
ATOM 861 C CA . MET A 1 107 ? -6.109 16.469 17.734 1 96.88 107 MET A CA 1
ATOM 862 C C . MET A 1 107 ? -6.68 17.766 17.188 1 96.88 107 MET A C 1
ATOM 864 O O . MET A 1 107 ? -7.309 18.547 17.906 1 96.88 107 MET A O 1
ATOM 868 N N . ASP A 1 108 ? -6.391 18.016 16.016 1 96.62 108 ASP A N 1
ATOM 869 C CA . ASP A 1 108 ? -6.969 19.141 15.281 1 96.62 108 ASP A CA 1
ATOM 870 C C . ASP A 1 108 ? -8.188 18.703 14.477 1 96.62 108 ASP A C 1
ATOM 872 O O . ASP A 1 108 ? -8.062 17.984 13.492 1 96.62 108 ASP A O 1
ATOM 876 N N . PRO A 1 109 ? -9.398 19.219 14.812 1 96.19 109 PRO A N 1
ATOM 877 C CA . PRO A 1 109 ? -10.617 18.781 14.141 1 96.19 109 PRO A CA 1
ATOM 878 C C . PRO A 1 109 ? -10.656 19.188 12.664 1 96.19 109 PRO A C 1
ATOM 880 O O . PRO A 1 109 ? -11.516 18.719 11.914 1 96.19 109 PRO A O 1
ATOM 883 N N . LEU A 1 110 ? -9.719 20.016 12.266 1 96.31 110 LEU A N 1
ATOM 884 C CA . LEU A 1 110 ? -9.68 20.422 10.867 1 96.31 110 LEU A CA 1
ATOM 885 C C . LEU A 1 110 ? -9.109 19.312 9.992 1 96.31 110 LEU A C 1
ATOM 887 O O . LEU A 1 110 ? -9.219 19.359 8.766 1 96.31 110 LEU A O 1
ATOM 891 N N . GLY A 1 111 ? -8.43 18.375 10.648 1 97.75 111 GLY A N 1
ATOM 892 C CA . GLY A 1 111 ? -7.855 17.266 9.914 1 97.75 111 GLY A CA 1
ATOM 893 C C . GLY A 1 111 ? -8.453 15.922 10.297 1 97.75 111 GLY A C 1
ATOM 894 O O . GLY A 1 111 ? -8.695 15.664 11.477 1 97.75 111 GLY A O 1
ATOM 895 N N . ASN A 1 112 ? -8.688 15.102 9.289 1 98.06 112 ASN A N 1
ATOM 896 C CA . ASN A 1 112 ? -9.164 13.742 9.523 1 98.06 112 ASN A CA 1
ATOM 897 C C . ASN A 1 112 ? -8.062 12.711 9.281 1 98.06 112 ASN A C 1
ATOM 899 O O . ASN A 1 112 ? -7.277 12.844 8.336 1 98.06 112 ASN A O 1
ATOM 903 N N . SER A 1 113 ? -7.984 11.75 10.203 1 98.5 113 SER A N 1
ATOM 904 C CA . SER A 1 113 ? -7.18 10.57 9.906 1 98.5 113 SER A CA 1
ATOM 905 C C . SER A 1 113 ? -7.965 9.562 9.078 1 98.5 113 SER A C 1
ATOM 907 O O . SER A 1 113 ? -8.945 8.992 9.555 1 98.5 113 SER A O 1
ATOM 909 N N . GLU A 1 114 ? -7.5 9.32 7.824 1 98.12 114 GLU A N 1
ATOM 910 C CA . GLU A 1 114 ? -8.211 8.414 6.93 1 98.12 114 GLU A CA 1
ATOM 911 C C . GLU A 1 114 ? -7.312 7.266 6.484 1 98.12 114 GLU A C 1
ATOM 913 O O . GLU A 1 114 ? -6.117 7.457 6.258 1 98.12 114 GLU A O 1
ATOM 918 N N . LEU A 1 115 ? -7.938 6.172 6.324 1 97.69 115 LEU A N 1
ATOM 919 C CA . LEU A 1 115 ? -7.203 4.977 5.918 1 97.69 115 LEU A CA 1
ATOM 920 C C . LEU A 1 115 ? -6.852 5.035 4.438 1 97.69 115 LEU A C 1
ATOM 922 O O . LEU A 1 115 ? -7.668 5.461 3.615 1 97.69 115 LEU A O 1
ATOM 926 N N . LEU A 1 116 ? -5.633 4.703 4.145 1 94.94 116 LEU A N 1
ATOM 927 C CA . LEU A 1 116 ? -5.203 4.441 2.777 1 94.94 116 LEU A CA 1
ATOM 928 C C . LEU A 1 116 ? -5.379 2.967 2.426 1 94.94 116 LEU A C 1
ATOM 930 O O . LEU A 1 116 ? -4.777 2.098 3.059 1 94.94 116 LEU A O 1
ATOM 934 N N . TYR A 1 117 ? -6.148 2.736 1.37 1 90.5 117 TYR A N 1
ATOM 935 C CA . TYR A 1 117 ? -6.434 1.353 1.005 1 90.5 117 TYR A CA 1
ATOM 936 C C . TYR A 1 117 ? -5.668 0.95 -0.25 1 90.5 117 TYR A C 1
ATOM 938 O O . TYR A 1 117 ? -5.375 1.792 -1.103 1 90.5 117 TYR A O 1
ATOM 946 N N . HIS A 1 118 ? -5.355 -0.302 -0.205 1 84.94 118 HIS A N 1
ATOM 947 C CA . HIS A 1 118 ? -4.742 -0.948 -1.36 1 84.94 118 HIS A CA 1
ATOM 948 C C . HIS A 1 118 ? -5.355 -2.322 -1.612 1 84.94 118 HIS A C 1
ATOM 950 O O . HIS A 1 118 ? -5.555 -3.098 -0.675 1 84.94 118 HIS A O 1
ATOM 956 N N . ASN A 1 119 ? -5.641 -2.521 -2.828 1 80.19 119 ASN A N 1
ATOM 957 C CA . ASN A 1 119 ? -6.141 -3.848 -3.178 1 80.19 119 ASN A CA 1
ATOM 958 C C . ASN A 1 119 ? -5 -4.844 -3.369 1 80.19 119 ASN A C 1
ATOM 960 O O . ASN A 1 119 ? -4.219 -4.727 -4.316 1 80.19 119 ASN A O 1
ATOM 964 N N . GLN A 1 120 ? -4.996 -5.816 -2.486 1 79.62 120 GLN A N 1
ATOM 965 C CA . GLN A 1 120 ? -3.994 -6.875 -2.557 1 79.62 120 GLN A CA 1
ATOM 966 C C . GLN A 1 120 ? -4.562 -8.125 -3.221 1 79.62 120 GLN A C 1
ATOM 968 O O . GLN A 1 120 ? -5.68 -8.547 -2.916 1 79.62 120 GLN A O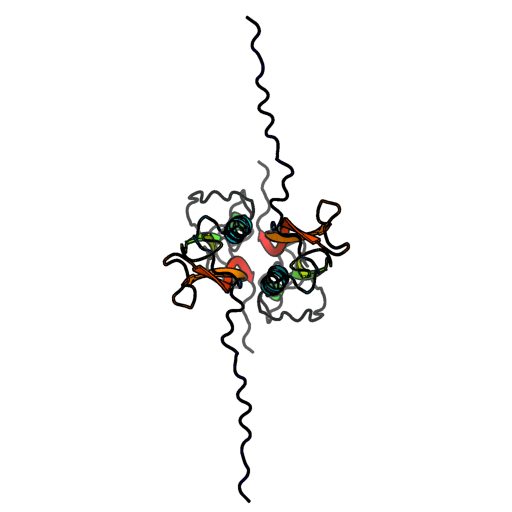 1
ATOM 973 N N . THR A 1 121 ? -3.793 -8.602 -4.141 1 76.75 121 THR A N 1
ATOM 974 C CA . THR A 1 121 ? -4.18 -9.875 -4.73 1 76.75 121 THR A CA 1
ATOM 975 C C . THR A 1 121 ? -3.965 -11.023 -3.74 1 76.75 121 THR A C 1
ATOM 977 O O . THR A 1 121 ? -2.895 -11.133 -3.139 1 76.75 121 THR A O 1
ATOM 980 N N . VAL A 1 122 ? -4.977 -11.773 -3.57 1 80.19 122 VAL A N 1
ATOM 981 C CA . VAL A 1 122 ? -4.887 -12.953 -2.707 1 80.19 122 VAL A CA 1
ATOM 982 C C . VAL A 1 122 ? -5.465 -14.164 -3.43 1 80.19 122 VAL A C 1
ATOM 984 O O . VAL A 1 122 ? -6.113 -14.031 -4.469 1 80.19 122 VAL A O 1
ATOM 987 N N . PHE A 1 123 ? -5.117 -15.375 -2.896 1 77.06 123 PHE A N 1
ATOM 988 C CA . PHE A 1 123 ? -5.598 -16.641 -3.449 1 77.06 123 PHE A CA 1
ATOM 989 C C . PHE A 1 123 ? -6.27 -17.484 -2.371 1 77.06 123 PHE A C 1
ATOM 991 O O . PHE A 1 123 ? -5.68 -17.734 -1.318 1 77.06 123 PHE A O 1
ATOM 998 N N . TYR A 1 124 ? -7.473 -17.875 -2.65 1 83.62 124 TYR A N 1
ATOM 999 C CA . TYR A 1 124 ? -8.172 -18.75 -1.722 1 83.62 124 TYR A CA 1
ATOM 1000 C C . TYR A 1 124 ? -8.141 -20.188 -2.201 1 83.62 124 TYR A C 1
ATOM 1002 O O . TYR A 1 124 ? -8.297 -20.453 -3.395 1 83.62 124 TYR A O 1
ATOM 1010 N N . ARG A 1 125 ? -7.883 -21.016 -1.237 1 78.62 125 ARG A N 1
ATOM 1011 C CA . ARG A 1 125 ? -7.949 -22.453 -1.521 1 78.62 125 ARG A CA 1
ATOM 1012 C C . ARG A 1 125 ? -9.398 -22.922 -1.601 1 78.62 125 ARG A C 1
ATOM 1014 O O . ARG A 1 125 ? -10.195 -22.656 -0.697 1 78.62 125 ARG A O 1
ATOM 1021 N N . ARG A 1 126 ? -9.641 -23.422 -2.768 1 79.25 126 ARG A N 1
ATOM 1022 C CA . ARG A 1 126 ? -10.969 -24 -2.977 1 79.25 126 ARG A CA 1
ATOM 1023 C C . ARG A 1 126 ? -10.867 -25.469 -3.354 1 79.25 126 ARG A C 1
ATOM 1025 O O . ARG A 1 126 ? -9.922 -25.891 -4.039 1 79.25 126 ARG A O 1
ATOM 1032 N N . PRO A 1 127 ? -11.828 -26.297 -2.768 1 76.06 127 PRO A N 1
ATOM 1033 C CA . PRO A 1 127 ? -11.836 -27.703 -3.199 1 76.06 127 PRO A CA 1
ATOM 1034 C C . PRO A 1 127 ? -11.984 -27.859 -4.711 1 76.06 127 PRO A C 1
ATOM 1036 O O . PRO A 1 127 ? -12.664 -27.047 -5.352 1 76.06 127 PRO A O 1
ATOM 1039 N N . CYS A 1 128 ? -11.133 -28.656 -5.246 1 71.31 128 CYS A N 1
ATOM 1040 C CA . CYS A 1 128 ? -11.195 -28.875 -6.688 1 71.31 128 CYS A CA 1
ATOM 1041 C C . CYS A 1 128 ? -12.539 -29.484 -7.082 1 71.31 128 CYS A C 1
ATOM 1043 O O . CYS A 1 128 ? -13.094 -30.312 -6.363 1 71.31 128 CYS A O 1
ATOM 1045 N N . PRO A 1 129 ? -13.039 -28.766 -8.281 1 60.25 129 PRO A N 1
ATOM 1046 C CA . PRO A 1 129 ? -14.281 -29.375 -8.766 1 60.25 129 PRO A CA 1
ATOM 1047 C C . PRO A 1 129 ? -14.07 -30.75 -9.375 1 60.25 129 PRO A C 1
ATOM 1049 O O . PRO A 1 129 ? -13.039 -31 -10.008 1 60.25 129 PRO A O 1
ATOM 1052 N N . GLY A 1 130 ? -14.742 -31.719 -8.969 1 58.06 130 GLY A N 1
ATOM 1053 C CA . GLY A 1 130 ? -14.875 -33.031 -9.57 1 58.06 130 GLY A CA 1
ATOM 1054 C C . GLY A 1 130 ? -14.383 -34.156 -8.672 1 58.06 130 GLY A C 1
ATOM 1055 O O . GLY A 1 130 ? -13.711 -33.906 -7.668 1 58.06 130 GLY A O 1
ATOM 1056 N N . GLU A 1 131 ? -14.875 -35.344 -8.898 1 52.34 131 GLU A N 1
ATOM 1057 C CA . GLU A 1 131 ? -14.695 -36.625 -8.234 1 52.34 131 GLU A CA 1
ATOM 1058 C C . GLU A 1 131 ? -13.211 -36.969 -8.109 1 52.34 131 GLU A C 1
ATOM 1060 O O . GLU A 1 131 ? -12.82 -37.719 -7.215 1 52.34 131 GLU A O 1
ATOM 1065 N N . GLN A 1 132 ? -12.516 -36.844 -9.188 1 49.56 132 GLN A N 1
ATOM 1066 C CA . GLN A 1 132 ? -11.227 -37.5 -9.266 1 49.56 132 GLN A CA 1
ATOM 1067 C C . GLN A 1 132 ? -10.156 -36.75 -8.508 1 49.56 132 GLN A C 1
ATOM 1069 O O . GLN A 1 132 ? -8.992 -37.156 -8.484 1 49.56 132 GLN A O 1
ATOM 1074 N N . GLY A 1 133 ? -10.422 -35.594 -8.109 1 50.25 133 GLY A N 1
ATOM 1075 C CA . GLY A 1 133 ? -9.305 -34.906 -7.484 1 50.25 133 GLY A CA 1
ATOM 1076 C C . GLY A 1 133 ? -8.938 -35.469 -6.125 1 50.25 133 GLY A C 1
ATOM 1077 O O . GLY A 1 133 ? -9.742 -36.156 -5.504 1 50.25 133 GLY A O 1
ATOM 1078 N N . ALA A 1 134 ? -7.754 -35.719 -5.914 1 54.62 134 ALA A N 1
ATOM 1079 C CA . ALA A 1 134 ? -7.336 -36.188 -4.59 1 54.62 134 ALA A CA 1
ATOM 1080 C C . ALA A 1 134 ? -8.094 -35.438 -3.494 1 54.62 134 ALA A C 1
ATOM 1082 O O . ALA A 1 134 ? -8.398 -34.25 -3.631 1 54.62 134 ALA A O 1
ATOM 1083 N N . PRO A 1 135 ? -8.867 -36.25 -2.658 1 58.91 135 PRO A N 1
ATOM 1084 C CA . PRO A 1 135 ? -9.68 -35.719 -1.562 1 58.91 135 PRO A CA 1
ATOM 1085 C C . PRO A 1 135 ? -9.102 -34.438 -0.969 1 58.91 135 PRO A C 1
ATOM 1087 O O . PRO A 1 135 ? -9.852 -33.562 -0.52 1 58.91 135 PRO A O 1
ATOM 1090 N N . ASP A 1 136 ? -7.758 -34.25 -1.161 1 63.88 136 ASP A N 1
ATOM 1091 C CA . ASP A 1 136 ? -7.133 -33.094 -0.482 1 63.88 136 ASP A CA 1
ATOM 1092 C C . ASP A 1 136 ? -6.617 -32.094 -1.487 1 63.88 136 ASP A C 1
ATOM 1094 O O . ASP A 1 136 ? -5.801 -31.219 -1.144 1 63.88 136 ASP A O 1
ATOM 1098 N N . GLY A 1 137 ? -7.195 -32.281 -2.732 1 66.88 137 GLY A N 1
ATOM 1099 C CA . GLY A 1 137 ? -6.711 -31.344 -3.734 1 66.88 137 GLY A CA 1
ATOM 1100 C C . GLY A 1 137 ? -7.41 -30 -3.68 1 66.88 137 GLY A C 1
ATOM 1101 O O . GLY A 1 137 ? -8.547 -29.906 -3.221 1 66.88 137 GLY A O 1
ATOM 1102 N N . TYR A 1 138 ? -6.73 -29 -3.838 1 72.06 138 TYR A N 1
ATOM 1103 C CA . TYR A 1 138 ? -7.316 -27.672 -3.834 1 72.06 138 TYR A CA 1
ATOM 1104 C C . TYR A 1 138 ? -6.898 -26.875 -5.074 1 72.06 138 TYR A C 1
ATOM 1106 O O . TYR A 1 138 ? -5.941 -27.25 -5.754 1 72.06 138 TYR A O 1
ATOM 1114 N N . CYS A 1 139 ? -7.766 -26.016 -5.41 1 71.81 139 CYS A N 1
ATOM 1115 C CA . CYS A 1 139 ? -7.426 -25.016 -6.414 1 71.81 139 CYS A CA 1
ATOM 1116 C C . CYS A 1 139 ? -7.352 -23.625 -5.797 1 71.81 139 CYS A C 1
ATOM 1118 O O . CYS A 1 139 ? -7.801 -23.422 -4.668 1 71.81 139 CYS A O 1
ATOM 1120 N N . LEU A 1 140 ? -6.695 -22.703 -6.566 1 71.88 140 LEU A N 1
ATOM 1121 C CA . LEU A 1 140 ? -6.527 -21.344 -6.047 1 71.88 140 LEU A CA 1
ATOM 1122 C C . LEU A 1 140 ? -7.426 -20.359 -6.797 1 71.88 140 LEU A C 1
ATOM 1124 O O . LEU A 1 140 ? -7.441 -20.344 -8.031 1 71.88 140 LEU A O 1
ATOM 1128 N N . GLU A 1 141 ? -8.242 -19.734 -6.008 1 76.75 141 GLU A N 1
ATOM 1129 C CA . GLU A 1 141 ? -9.094 -18.672 -6.539 1 76.75 141 GLU A CA 1
ATOM 1130 C C . GLU A 1 141 ? -8.508 -17.297 -6.246 1 76.75 141 GLU A C 1
ATOM 1132 O O . GLU A 1 141 ? -8.305 -16.938 -5.086 1 76.75 141 GLU A O 1
ATOM 1137 N N . GLN A 1 142 ? -8.25 -16.594 -7.305 1 75.38 142 GLN A N 1
ATOM 1138 C CA . GLN A 1 142 ? -7.68 -15.258 -7.16 1 75.38 142 GLN A CA 1
ATOM 1139 C C . GLN A 1 142 ? -8.75 -14.242 -6.797 1 75.38 142 GLN A C 1
ATOM 1141 O O . GLN A 1 142 ? -9.852 -14.266 -7.352 1 75.38 142 GLN A O 1
ATOM 1146 N N . ARG A 1 143 ? -8.484 -13.391 -5.801 1 80.69 143 ARG A N 1
ATOM 1147 C CA . ARG A 1 143 ? -9.375 -12.312 -5.402 1 80.69 143 ARG A CA 1
ATOM 1148 C C . ARG A 1 143 ? -8.586 -11.062 -5.016 1 80.69 143 ARG A C 1
ATOM 1150 O O . ARG A 1 143 ? -7.398 -11.156 -4.688 1 80.69 143 ARG A O 1
ATOM 1157 N N . LEU A 1 144 ? -9.25 -9.961 -5.27 1 79.75 144 LEU A N 1
ATOM 1158 C CA . LEU A 1 144 ? -8.695 -8.727 -4.734 1 79.75 144 LEU A CA 1
ATOM 1159 C C . LEU A 1 144 ? -9.18 -8.477 -3.312 1 79.75 144 LEU A C 1
ATOM 1161 O O . LEU A 1 144 ? -10.383 -8.57 -3.039 1 79.75 144 LEU A O 1
ATOM 1165 N N . TYR A 1 145 ? -8.242 -8.312 -2.426 1 85.31 145 TYR A N 1
ATOM 1166 C CA . TYR A 1 145 ? -8.523 -8.086 -1.011 1 85.31 145 TYR A CA 1
ATOM 1167 C C . TYR A 1 145 ? -8.102 -6.688 -0.584 1 85.31 145 TYR A C 1
ATOM 1169 O O . TYR A 1 145 ? -6.934 -6.312 -0.712 1 85.31 145 TYR A O 1
ATOM 1177 N N . ARG A 1 146 ? -9.055 -5.918 -0.084 1 88.06 146 ARG A N 1
ATOM 1178 C CA . ARG A 1 146 ? -8.766 -4.543 0.302 1 88.06 146 ARG A CA 1
ATOM 1179 C C . ARG A 1 146 ? -8.016 -4.492 1.629 1 88.06 146 ARG A C 1
ATOM 1181 O O . ARG A 1 146 ? -8.531 -4.938 2.656 1 88.06 146 ARG A O 1
ATOM 1188 N N . VAL A 1 147 ? -6.797 -3.969 1.587 1 89.06 147 VAL A N 1
ATOM 1189 C CA . VAL A 1 147 ? -5.949 -3.865 2.77 1 89.06 147 VAL A CA 1
ATOM 1190 C C . VAL A 1 147 ? -5.707 -2.396 3.105 1 89.06 147 VAL A C 1
ATOM 1192 O O . VAL A 1 147 ? -5.402 -1.592 2.223 1 89.06 147 VAL A O 1
ATOM 1195 N N . SER A 1 148 ? -5.926 -1.983 4.434 1 92.69 148 SER A N 1
ATOM 1196 C CA . SER A 1 148 ? -5.539 -0.648 4.875 1 92.69 148 SER A CA 1
ATOM 1197 C C . SER A 1 148 ? -4.047 -0.584 5.195 1 92.69 148 SER A C 1
ATOM 1199 O O . SER A 1 148 ? -3.561 -1.315 6.059 1 92.69 148 SER A O 1
ATOM 1201 N N . LEU A 1 149 ? -3.357 0.298 4.527 1 91.81 149 LEU A N 1
ATOM 1202 C CA . LEU A 1 149 ? -1.901 0.27 4.598 1 91.81 149 LEU A CA 1
ATOM 1203 C C . LEU A 1 149 ? -1.381 1.337 5.555 1 91.81 149 LEU A C 1
ATOM 1205 O O . LEU A 1 149 ? -0.281 1.208 6.098 1 91.81 149 LEU A O 1
ATOM 1209 N N . ALA A 1 150 ? -2.158 2.396 5.758 1 95.25 150 ALA A N 1
ATOM 1210 C CA . ALA A 1 150 ? -1.707 3.521 6.574 1 95.25 150 ALA A CA 1
ATOM 1211 C C . ALA A 1 150 ? -2.861 4.465 6.895 1 95.25 150 ALA A C 1
ATOM 1213 O O . ALA A 1 150 ? -3.973 4.293 6.387 1 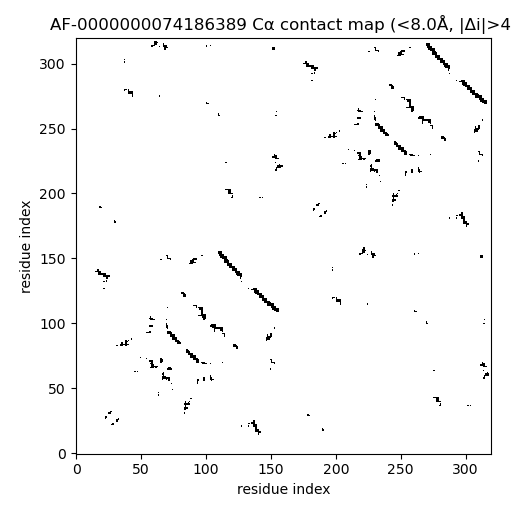95.25 150 ALA A O 1
ATOM 1214 N N . CYS A 1 151 ? -2.607 5.371 7.773 1 97.62 151 CYS A N 1
ATOM 1215 C CA . CYS A 1 151 ? -3.484 6.512 8.023 1 97.62 151 CYS A CA 1
ATOM 1216 C C . CYS A 1 151 ? -2.859 7.801 7.504 1 97.62 151 CYS A C 1
ATOM 1218 O O . CYS A 1 151 ? -1.671 8.047 7.719 1 97.62 151 CYS A O 1
ATOM 1220 N N . VAL A 1 152 ? -3.658 8.531 6.797 1 98.44 152 VAL A N 1
ATOM 1221 C CA . VAL A 1 152 ? -3.191 9.773 6.203 1 98.44 152 VAL A CA 1
ATOM 1222 C C . VAL A 1 152 ? -4.012 10.945 6.738 1 98.44 152 VAL A C 1
ATOM 1224 O O . VAL A 1 152 ? -5.23 10.836 6.895 1 98.44 152 VAL A O 1
ATOM 1227 N N . CYS A 1 153 ? -3.316 12.086 7.062 1 98.81 153 CYS A N 1
ATOM 1228 C CA . CYS A 1 153 ? -4.004 13.289 7.516 1 98.81 153 CYS A CA 1
ATOM 1229 C C . CYS A 1 153 ? -4.543 14.086 6.332 1 98.81 153 CYS A C 1
ATOM 1231 O O . CYS A 1 153 ? -3.779 14.531 5.477 1 98.81 153 CYS A O 1
ATOM 1233 N N . VAL A 1 154 ? -5.871 14.281 6.309 1 98.31 154 VAL A N 1
ATOM 1234 C CA . VAL A 1 154 ? -6.504 14.898 5.145 1 98.31 154 VAL A CA 1
ATOM 1235 C C . VAL A 1 154 ? -7.465 15.992 5.598 1 98.31 154 VAL A C 1
ATOM 1237 O O . VAL A 1 154 ? -7.961 15.969 6.727 1 98.31 154 VAL A O 1
ATOM 1240 N N . ARG A 1 155 ? -7.652 16.922 4.723 1 97.44 155 ARG A N 1
ATOM 1241 C CA . ARG A 1 155 ? -8.719 17.906 4.922 1 97.44 155 ARG A CA 1
ATOM 1242 C C . ARG A 1 155 ? -10.086 17.25 4.723 1 97.44 155 ARG A C 1
ATOM 1244 O O . ARG A 1 155 ? -10.242 16.344 3.906 1 97.44 155 ARG A O 1
ATOM 1251 N N . PRO A 1 156 ? -11.102 17.672 5.551 1 95.19 156 PRO A N 1
ATOM 1252 C CA . PRO A 1 156 ? -12.445 17.125 5.379 1 95.19 156 PRO A CA 1
ATOM 1253 C C . PRO A 1 156 ? -13.047 17.453 4.012 1 95.19 156 PRO A C 1
ATOM 1255 O O . PRO A 1 156 ? -12.664 18.453 3.385 1 95.19 156 PRO A O 1
ATOM 1258 N N . ARG A 1 157 ? -13.93 16.516 3.566 1 91.31 157 ARG A N 1
ATOM 1259 C CA . ARG A 1 157 ? -14.641 16.781 2.318 1 91.31 157 ARG A CA 1
ATOM 1260 C C . ARG A 1 157 ? -15.695 17.859 2.508 1 91.31 157 ARG A C 1
ATOM 1262 O O . ARG A 1 157 ? -16.484 17.812 3.453 1 91.31 157 ARG A O 1
ATOM 1269 N N . VAL A 1 158 ? -15.547 18.938 1.876 1 79.44 158 VAL A N 1
ATOM 1270 C CA . VAL A 1 158 ? -16.547 19.984 1.951 1 79.44 158 VAL A CA 1
ATOM 1271 C C . VAL A 1 158 ? -17.719 19.641 1.04 1 79.44 158 VAL A C 1
ATOM 1273 O O . VAL A 1 158 ? -17.531 19.281 -0.124 1 79.44 158 VAL A O 1
ATOM 1276 N N . MET A 1 159 ? -18.766 18.828 1.468 1 57.22 159 MET A N 1
ATOM 1277 C CA . MET A 1 159 ? -19.984 18.672 0.683 1 57.22 159 MET A CA 1
ATOM 1278 C C . MET A 1 159 ? -20.422 20 0.084 1 57.22 159 MET A C 1
ATOM 1280 O O . MET A 1 159 ? -20.422 21.031 0.77 1 57.22 159 MET A O 1
ATOM 1284 N N . ALA A 1 160 ? -20.266 20.016 -1.276 1 42.56 160 ALA A N 1
ATOM 1285 C CA . ALA A 1 160 ? -21.047 21.094 -1.877 1 42.56 160 ALA A CA 1
ATOM 1286 C C . ALA A 1 160 ? -22.516 21.016 -1.441 1 42.56 160 ALA A C 1
ATOM 1288 O O . ALA A 1 160 ? -23.062 19.938 -1.265 1 42.56 160 ALA A O 1
ATOM 1289 N N . MET B 1 1 ? 49.969 -25.422 16.562 1 24.47 1 MET B N 1
ATOM 1290 C CA . MET B 1 1 ? 48.625 -25.344 17.125 1 24.47 1 MET B CA 1
ATOM 1291 C C . MET B 1 1 ? 47.688 -24.531 16.234 1 24.47 1 MET B C 1
ATOM 1293 O O . MET B 1 1 ? 47.656 -23.297 16.328 1 24.47 1 MET B O 1
ATOM 1297 N N . ALA B 1 2 ? 47.594 -24.781 15.016 1 28.19 2 ALA B N 1
ATOM 1298 C CA . ALA B 1 2 ? 47.125 -24.125 13.797 1 28.19 2 ALA B CA 1
ATOM 1299 C C . ALA B 1 2 ? 45.594 -24.062 13.781 1 28.19 2 ALA B C 1
ATOM 1301 O O . ALA B 1 2 ? 44.938 -25.094 13.844 1 28.19 2 ALA B O 1
ATOM 1302 N N . MET B 1 3 ? 44.969 -22.984 14.391 1 24.56 3 MET B N 1
ATOM 1303 C CA . MET B 1 3 ? 43.562 -22.781 14.648 1 24.56 3 MET B CA 1
ATOM 1304 C C . MET B 1 3 ? 42.75 -22.719 13.344 1 24.56 3 MET B C 1
ATOM 1306 O O . MET B 1 3 ? 43.062 -21.922 12.461 1 24.56 3 MET B O 1
ATOM 1310 N N . GLY B 1 4 ? 42.281 -23.766 12.742 1 23.52 4 GLY B N 1
ATOM 1311 C CA . GLY B 1 4 ? 41.531 -23.938 11.5 1 23.52 4 GLY B CA 1
ATOM 1312 C C . GLY B 1 4 ? 40.219 -23.203 11.469 1 23.52 4 GLY B C 1
ATOM 1313 O O . GLY B 1 4 ? 39.375 -23.422 12.336 1 23.52 4 GLY B O 1
ATOM 1314 N N . THR B 1 5 ? 40.156 -21.938 10.906 1 24.02 5 THR B N 1
ATOM 1315 C CA . THR B 1 5 ? 39.062 -20.984 10.812 1 24.02 5 THR B CA 1
ATOM 1316 C C . THR B 1 5 ? 37.906 -21.547 9.984 1 24.02 5 THR B C 1
ATOM 1318 O O . THR B 1 5 ? 38.094 -21.922 8.82 1 24.02 5 THR B O 1
ATOM 1321 N N . HIS B 1 6 ? 36.938 -22.281 10.445 1 22.59 6 HIS B N 1
ATOM 1322 C CA . HIS B 1 6 ? 35.781 -22.875 9.805 1 22.59 6 HIS B CA 1
ATOM 1323 C C . HIS B 1 6 ? 34.844 -21.797 9.227 1 22.59 6 HIS B C 1
ATOM 1325 O O . HIS B 1 6 ? 34.219 -21.031 9.969 1 22.59 6 HIS B O 1
ATOM 1331 N N . THR B 1 7 ? 35.25 -21.203 8.086 1 24.14 7 THR B N 1
ATOM 1332 C CA . THR B 1 7 ? 34.469 -20.203 7.363 1 24.14 7 THR B CA 1
ATOM 1333 C C . THR B 1 7 ? 33.125 -20.781 6.902 1 24.14 7 THR B C 1
ATOM 1335 O O . THR B 1 7 ? 33.094 -21.75 6.145 1 24.14 7 THR B O 1
ATOM 1338 N N . LEU B 1 8 ? 32.125 -20.797 7.645 1 22.81 8 LEU B N 1
ATOM 1339 C CA . LEU B 1 8 ? 30.766 -21.203 7.344 1 22.81 8 LEU B CA 1
ATOM 1340 C C . LEU B 1 8 ? 30.234 -20.453 6.125 1 22.81 8 LEU B C 1
ATOM 1342 O O . LEU B 1 8 ? 30.109 -19.219 6.148 1 22.81 8 LEU B O 1
ATOM 1346 N N . ASN B 1 9 ? 30.531 -20.859 4.891 1 25.52 9 ASN B N 1
ATOM 1347 C CA . ASN B 1 9 ? 30.109 -20.406 3.562 1 25.52 9 ASN B CA 1
ATOM 1348 C C . ASN B 1 9 ? 28.594 -20.438 3.41 1 25.52 9 ASN B C 1
ATOM 1350 O O . ASN B 1 9 ? 27.984 -21.516 3.383 1 25.52 9 ASN B O 1
ATOM 1354 N N . PHE B 1 10 ? 27.922 -19.625 4.031 1 24.38 10 PHE B N 1
ATOM 1355 C CA . PHE B 1 10 ? 26.5 -19.5 3.756 1 24.38 10 PHE B CA 1
ATOM 1356 C C . PHE B 1 10 ? 26.234 -19.391 2.258 1 24.38 10 PHE B C 1
ATOM 1358 O O . PHE B 1 10 ? 26.5 -18.344 1.652 1 24.38 10 PHE B O 1
ATOM 1365 N N . ARG B 1 11 ? 26.375 -20.391 1.44 1 27.11 11 ARG B N 1
ATOM 1366 C CA . ARG B 1 11 ? 26 -20.609 0.048 1 27.11 11 ARG B CA 1
ATOM 1367 C C . ARG B 1 11 ? 24.562 -20.188 -0.206 1 27.11 11 ARG B C 1
ATOM 1369 O O . ARG B 1 11 ? 23.625 -20.812 0.287 1 27.11 11 ARG B O 1
ATOM 1376 N N . ILE B 1 12 ? 24.266 -19.016 -0.24 1 29.55 12 ILE B N 1
ATOM 1377 C CA . ILE B 1 12 ? 23.062 -18.438 -0.838 1 29.55 12 ILE B CA 1
ATOM 1378 C C . ILE B 1 12 ? 22.734 -19.172 -2.135 1 29.55 12 ILE B C 1
ATOM 1380 O O . ILE B 1 12 ? 23.5 -19.125 -3.102 1 29.55 12 ILE B O 1
ATOM 1384 N N . ARG B 1 13 ? 22.297 -20.438 -2.076 1 31.31 13 ARG B N 1
ATOM 1385 C CA . ARG B 1 13 ? 21.906 -21.297 -3.197 1 31.31 13 ARG B CA 1
ATOM 1386 C C . ARG B 1 13 ? 21.172 -20.5 -4.266 1 31.31 13 ARG B C 1
ATOM 1388 O O . ARG B 1 13 ? 20.266 -19.719 -3.949 1 31.31 13 ARG B O 1
ATOM 1395 N N . LYS B 1 14 ? 21.578 -20.188 -5.434 1 31.84 14 LYS B N 1
ATOM 1396 C CA . LYS B 1 14 ? 21.266 -19.812 -6.805 1 31.84 14 LYS B CA 1
ATOM 1397 C C . LYS B 1 14 ? 19.938 -20.391 -7.25 1 31.84 14 LYS B C 1
ATOM 1399 O O . LYS B 1 14 ? 19.625 -20.422 -8.445 1 31.84 14 LYS B O 1
ATOM 1404 N N . ASP B 1 15 ? 19.359 -21.406 -6.637 1 30.16 15 ASP B N 1
ATOM 1405 C CA . ASP B 1 15 ? 18.156 -22 -7.191 1 30.16 15 ASP B CA 1
ATOM 1406 C C . ASP B 1 15 ? 17.047 -20.969 -7.355 1 30.16 15 ASP B C 1
ATOM 1408 O O . ASP B 1 15 ? 16.781 -20.188 -6.438 1 30.16 15 ASP B O 1
ATOM 1412 N N . CYS B 1 16 ? 16.828 -20.391 -8.57 1 36.91 16 CYS B N 1
ATOM 1413 C CA . CYS B 1 16 ? 15.641 -19.672 -9.016 1 36.91 16 CYS B CA 1
ATOM 1414 C C . CYS B 1 16 ? 14.406 -20.125 -8.258 1 36.91 16 CYS B C 1
ATOM 1416 O O . CYS B 1 16 ? 14.023 -21.297 -8.336 1 36.91 16 CYS B O 1
ATOM 1418 N N . THR B 1 17 ? 14.281 -20.203 -7.176 1 37.66 17 THR B N 1
ATOM 1419 C CA . THR B 1 17 ? 12.875 -20.406 -6.852 1 37.66 17 THR B CA 1
ATOM 1420 C C . THR B 1 17 ? 11.984 -19.938 -8 1 37.66 17 THR B C 1
ATOM 1422 O O . THR B 1 17 ? 11.539 -18.797 -8.023 1 37.66 17 THR B O 1
ATOM 1425 N N . HIS B 1 18 ? 12.367 -19.828 -9.367 1 40.69 18 HIS B N 1
ATOM 1426 C CA . HIS B 1 18 ? 11.844 -19.812 -10.734 1 40.69 18 HIS B CA 1
ATOM 1427 C C . HIS B 1 18 ? 10.547 -20.609 -10.844 1 40.69 18 HIS B C 1
ATOM 1429 O O . HIS B 1 18 ? 10.367 -21.609 -10.141 1 40.69 18 HIS B O 1
ATOM 1435 N N . TRP B 1 19 ? 9.328 -19.984 -11.148 1 47.66 19 TRP B N 1
ATOM 1436 C CA . TRP B 1 19 ? 8.32 -20.906 -11.664 1 47.66 19 TRP B CA 1
ATOM 1437 C C . TRP B 1 19 ? 8.977 -22.047 -12.445 1 47.66 19 TRP B C 1
ATOM 1439 O O . TRP B 1 19 ? 9.797 -21.797 -13.336 1 47.66 19 TRP B O 1
ATOM 1449 N N . PRO B 1 20 ? 9.078 -23.188 -11.75 1 48.69 20 PRO B N 1
ATOM 1450 C CA . PRO B 1 20 ? 9.797 -24.344 -12.281 1 48.69 20 PRO B CA 1
ATOM 1451 C C . PRO B 1 20 ? 9.773 -24.391 -13.812 1 48.69 20 PRO B C 1
ATOM 1453 O O . PRO B 1 20 ? 10.727 -24.891 -14.43 1 48.69 20 PRO B O 1
ATOM 1456 N N . ASN B 1 21 ? 8.516 -24.219 -14.484 1 52.5 21 ASN B N 1
ATOM 1457 C CA . ASN B 1 21 ? 8.453 -24.688 -15.859 1 52.5 21 ASN B CA 1
ATOM 1458 C C . ASN B 1 21 ? 8.617 -23.531 -16.859 1 52.5 21 ASN B C 1
ATOM 1460 O O . ASN B 1 21 ? 8.141 -22.438 -16.609 1 52.5 21 ASN B O 1
ATOM 1464 N N . CYS B 1 22 ? 9.688 -23.625 -17.547 1 61.28 22 CYS B N 1
ATOM 1465 C CA . CYS B 1 22 ? 9.836 -22.781 -18.734 1 61.28 22 CYS B CA 1
ATOM 1466 C C . CYS B 1 22 ? 8.523 -22.703 -19.516 1 61.28 22 CYS B C 1
ATOM 1468 O O . CYS B 1 22 ? 7.887 -23.719 -19.766 1 61.28 22 CYS B O 1
ATOM 1470 N N . CYS B 1 23 ? 8.062 -21.484 -19.422 1 62.59 23 CYS B N 1
ATOM 1471 C CA . CYS B 1 23 ? 6.855 -21.281 -20.219 1 62.59 23 CYS B CA 1
ATOM 1472 C C . CYS B 1 23 ? 7.211 -21 -21.672 1 62.59 23 CYS B C 1
ATOM 1474 O O . CYS B 1 23 ? 8.219 -20.344 -21.953 1 62.59 23 CYS B O 1
ATOM 1476 N N . PRO B 1 24 ? 6.516 -21.75 -22.484 1 61.5 24 PRO B N 1
ATOM 1477 C CA . PRO B 1 24 ? 6.895 -21.625 -23.891 1 61.5 24 PRO B CA 1
ATOM 1478 C C . PRO B 1 24 ? 6.844 -20.188 -24.391 1 61.5 24 PRO B C 1
ATOM 1480 O O . PRO B 1 24 ? 7.656 -19.797 -25.234 1 61.5 24 PRO B O 1
ATOM 1483 N N . SER B 1 25 ? 5.66 -19.453 -24.203 1 59.12 25 SER B N 1
ATOM 1484 C CA . SER B 1 25 ? 5.586 -18.078 -24.688 1 59.12 25 SER B CA 1
ATOM 1485 C C . SER B 1 25 ? 4.93 -17.172 -23.656 1 59.12 25 SER B C 1
ATOM 1487 O O . SER B 1 25 ? 4.223 -17.641 -22.766 1 59.12 25 SER B O 1
ATOM 1489 N N . LYS B 1 26 ? 5.379 -15.93 -23.562 1 59.38 26 LYS B N 1
ATOM 1490 C CA . LYS B 1 26 ? 4.82 -14.875 -22.719 1 59.38 26 LYS B CA 1
ATOM 1491 C C . LYS B 1 26 ? 3.295 -14.945 -22.688 1 59.38 26 LYS B C 1
ATOM 1493 O O . LYS B 1 26 ? 2.67 -14.672 -21.672 1 59.38 26 LYS B O 1
ATOM 1498 N N . ARG B 1 27 ? 2.658 -1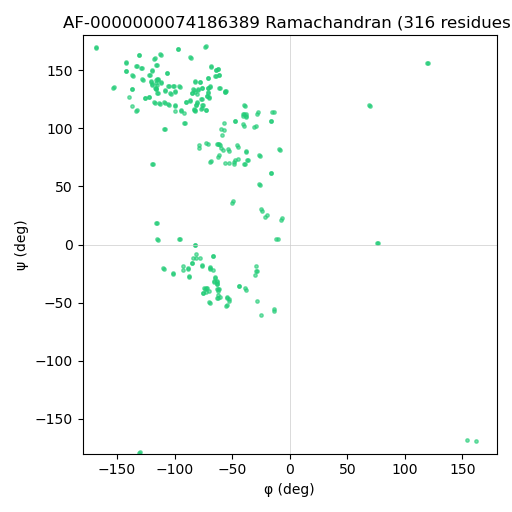5.242 -23.828 1 54.34 27 ARG B N 1
ATOM 1499 C CA . ARG B 1 27 ? 1.213 -15.133 -23.984 1 54.34 27 ARG B CA 1
ATOM 1500 C C . ARG B 1 27 ? 0.503 -16.359 -23.422 1 54.34 27 ARG B C 1
ATOM 1502 O O . ARG B 1 27 ? -0.694 -16.312 -23.141 1 54.34 27 ARG B O 1
ATOM 1509 N N . GLN B 1 28 ? 1.24 -17.328 -23.141 1 53.03 28 GLN B N 1
ATOM 1510 C CA . GLN B 1 28 ? 0.493 -18.562 -22.922 1 53.03 28 GLN B CA 1
ATOM 1511 C C . GLN B 1 28 ? 0.629 -19.031 -21.469 1 53.03 28 GLN B C 1
ATOM 1513 O O . GLN B 1 28 ? 0.03 -20.031 -21.078 1 53.03 28 GLN B O 1
ATOM 1518 N N . ASP B 1 29 ? 1.265 -18.234 -20.703 1 53.84 29 ASP B N 1
ATOM 1519 C CA . ASP B 1 29 ? 1.48 -18.766 -19.375 1 53.84 29 ASP B CA 1
ATOM 1520 C C . ASP B 1 29 ? 0.351 -18.359 -18.422 1 53.84 29 ASP B C 1
ATOM 1522 O O . ASP B 1 29 ? 0.118 -17.156 -18.203 1 53.84 29 ASP B O 1
ATOM 1526 N N . PRO B 1 30 ? -0.516 -19.266 -18.125 1 57.62 30 PRO B N 1
ATOM 1527 C CA . PRO B 1 30 ? -1.607 -18.953 -17.203 1 57.62 30 PRO B CA 1
ATOM 1528 C C . PRO B 1 30 ? -1.138 -18.172 -15.969 1 57.62 30 PRO B C 1
ATOM 1530 O O . PRO B 1 30 ? -1.869 -17.328 -15.453 1 57.62 30 PRO B O 1
ATOM 1533 N N . THR B 1 31 ? 0.05 -18.547 -15.578 1 56.59 31 THR B N 1
ATOM 1534 C CA . THR B 1 31 ? 0.604 -17.812 -14.445 1 56.59 31 THR B CA 1
ATOM 1535 C C . THR B 1 31 ? 0.792 -16.344 -14.797 1 56.59 31 THR B C 1
ATOM 1537 O O . THR B 1 31 ? 0.506 -15.461 -13.977 1 56.59 31 THR B O 1
ATOM 1540 N N . HIS B 1 32 ? 1.199 -16.203 -16.031 1 58.53 32 HIS B N 1
ATOM 1541 C CA . HIS B 1 32 ? 1.389 -14.836 -16.516 1 58.53 32 HIS B CA 1
ATOM 1542 C C . HIS B 1 32 ? 0.076 -14.062 -16.5 1 58.53 32 HIS B C 1
ATOM 1544 O O . HIS B 1 32 ? 0.038 -12.906 -16.078 1 58.53 32 HIS B O 1
ATOM 1550 N N . GLU B 1 33 ? -0.804 -14.719 -16.969 1 59.84 33 GLU B N 1
ATOM 1551 C CA . GLU B 1 33 ? -2.105 -14.062 -17.016 1 59.84 33 GLU B CA 1
ATOM 1552 C C . GLU B 1 33 ? -2.619 -13.734 -15.617 1 59.84 33 GLU B C 1
ATOM 1554 O O . GLU B 1 33 ? -3.223 -12.688 -15.398 1 59.84 33 GLU B O 1
ATOM 1559 N N . TRP B 1 34 ? -2.188 -14.664 -14.812 1 59.94 34 TRP B N 1
ATOM 1560 C CA . TRP B 1 34 ? -2.604 -14.484 -13.422 1 59.94 34 TRP B CA 1
ATOM 1561 C C . TRP B 1 34 ? -1.906 -13.281 -12.797 1 59.94 34 TRP B C 1
ATOM 1563 O O . TRP B 1 34 ? -2.539 -12.477 -12.109 1 59.94 34 TRP B O 1
ATOM 1573 N N . LEU B 1 35 ? -0.702 -13.336 -12.984 1 61.09 35 LEU B N 1
ATOM 1574 C CA . LEU B 1 35 ? 0.09 -12.258 -12.398 1 61.09 35 LEU B CA 1
ATOM 1575 C C . LEU B 1 35 ? -0.292 -10.914 -13.008 1 61.09 35 LEU B C 1
ATOM 1577 O O . LEU B 1 35 ? -0.258 -9.891 -12.32 1 61.09 35 LEU B O 1
ATOM 1581 N N . LYS B 1 36 ? -0.632 -11 -14.266 1 56.41 36 LYS B N 1
ATOM 1582 C CA . LYS B 1 36 ? -1.109 -9.773 -14.906 1 56.41 36 LYS B CA 1
ATOM 1583 C C . LYS B 1 36 ? -2.383 -9.266 -14.234 1 56.41 36 LYS B C 1
ATOM 1585 O O . LYS B 1 36 ? -2.574 -8.055 -14.086 1 56.41 36 LYS B O 1
ATOM 1590 N N . ARG B 1 37 ? -3.158 -10.156 -13.922 1 51.56 37 ARG B N 1
ATOM 1591 C CA . ARG B 1 37 ? -4.422 -9.773 -13.297 1 51.56 37 ARG B CA 1
ATOM 1592 C C . ARG B 1 37 ? -4.195 -9.25 -11.883 1 51.56 37 ARG B C 1
ATOM 1594 O O . ARG B 1 37 ? -4.938 -8.383 -11.406 1 51.56 37 ARG B O 1
ATOM 1601 N N . ASP B 1 38 ? -3.316 -9.922 -11.281 1 47.88 38 ASP B N 1
ATOM 1602 C CA . ASP B 1 38 ? -3.047 -9.594 -9.891 1 47.88 38 ASP B CA 1
ATOM 1603 C C . ASP B 1 38 ? -2.529 -8.164 -9.75 1 47.88 38 ASP B C 1
ATOM 1605 O O . ASP B 1 38 ? -2.652 -7.547 -8.688 1 47.88 38 ASP B O 1
ATOM 1609 N N . THR B 1 39 ? -1.631 -7.988 -10.727 1 45.25 39 THR B N 1
ATOM 1610 C CA . THR B 1 39 ? -0.886 -6.738 -10.617 1 45.25 39 THR B CA 1
ATOM 1611 C C . THR B 1 39 ? -1.804 -5.539 -10.844 1 45.25 39 THR B C 1
ATOM 1613 O O . THR B 1 39 ? -1.345 -4.395 -10.875 1 45.25 39 THR B O 1
ATOM 1616 N N . VAL B 1 40 ? -2.98 -5.879 -11.562 1 42 40 VAL B N 1
ATOM 1617 C CA . VAL B 1 40 ? -3.689 -4.602 -11.547 1 42 40 VAL B CA 1
ATOM 1618 C C . VAL B 1 40 ? -3.742 -4.059 -10.125 1 42 40 VAL B C 1
ATOM 1620 O O . VAL B 1 40 ? -4.52 -4.543 -9.297 1 42 40 VAL B O 1
ATOM 1623 N N . LEU B 1 41 ? -2.629 -4.332 -9.438 1 44.44 41 LEU B N 1
ATOM 1624 C CA . LEU B 1 41 ? -2.564 -3.443 -8.281 1 44.44 41 LEU B CA 1
ATOM 1625 C C . LEU B 1 41 ? -3.521 -2.268 -8.453 1 44.44 41 LEU B C 1
ATOM 1627 O O . LEU B 1 41 ? -3.283 -1.379 -9.273 1 44.44 41 LEU B O 1
ATOM 1631 N N . LYS B 1 42 ? -4.73 -2.66 -8.539 1 42.91 42 LYS B N 1
ATOM 1632 C CA . LYS B 1 42 ? -5.773 -1.641 -8.461 1 42.91 42 LYS B CA 1
ATOM 1633 C C . LYS B 1 42 ? -5.289 -0.421 -7.684 1 42.91 42 LYS B C 1
ATOM 1635 O O . LYS B 1 42 ? -4.801 -0.551 -6.559 1 42.91 42 LYS B O 1
ATOM 1640 N N . PHE B 1 43 ? -4.48 0.359 -8.352 1 45.56 43 PHE B N 1
ATOM 1641 C CA . PHE B 1 43 ? -4.344 1.704 -7.809 1 45.56 43 PHE B CA 1
ATOM 1642 C C . PHE B 1 43 ? -5.438 1.988 -6.785 1 45.56 43 PHE B C 1
ATOM 1644 O O . PHE B 1 43 ? -6.539 1.445 -6.883 1 45.56 43 PHE B O 1
ATOM 1651 N N . PRO B 1 44 ? -5.078 2.152 -5.609 1 44.94 44 PRO B N 1
ATOM 1652 C CA . PRO B 1 44 ? -6.246 2.625 -4.859 1 44.94 44 PRO B CA 1
ATOM 1653 C C . PRO B 1 44 ? -7.359 3.145 -5.77 1 44.94 44 PRO B C 1
ATOM 1655 O O . PRO B 1 44 ? -7.086 3.621 -6.871 1 44.94 44 PRO B O 1
ATOM 1658 N N . GLY B 1 45 ? -8.453 2.346 -5.898 1 40.78 45 GLY B N 1
ATOM 1659 C CA . GLY B 1 45 ? -9.672 2.68 -6.625 1 40.78 45 GLY B CA 1
ATOM 1660 C C . G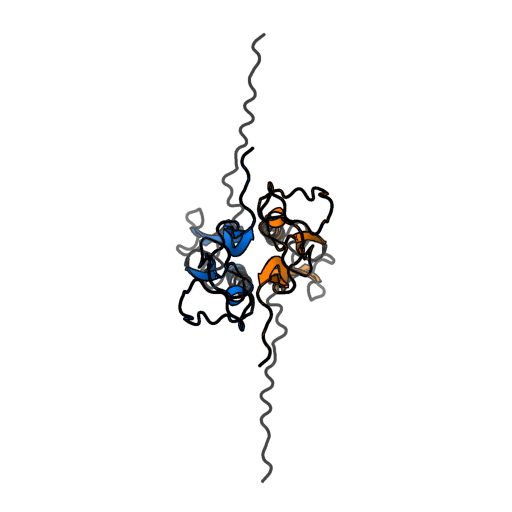LY B 1 45 ? -9.766 4.148 -6.984 1 40.78 45 GLY B C 1
ATOM 1661 O O . GLY B 1 45 ? -10.758 4.59 -7.562 1 40.78 45 GLY B O 1
ATOM 1662 N N . GLU B 1 46 ? -9.672 5.004 -5.988 1 41.03 46 GLU B N 1
ATOM 1663 C CA . GLU B 1 46 ? -10.086 6.262 -6.602 1 41.03 46 GLU B CA 1
ATOM 1664 C C . GLU B 1 46 ? -9.406 6.465 -7.953 1 41.03 46 GLU B C 1
ATOM 1666 O O . GLU B 1 46 ? -8.188 6.352 -8.062 1 41.03 46 GLU B O 1
ATOM 1671 N N . THR B 1 47 ? -9.969 5.918 -9.07 1 40.59 47 THR B N 1
ATOM 1672 C CA . THR B 1 47 ? -9.719 6.523 -10.375 1 40.59 47 THR B CA 1
ATOM 1673 C C . THR B 1 47 ? -8.961 7.84 -10.219 1 40.59 47 THR B C 1
ATOM 1675 O O . THR B 1 47 ? -9.57 8.898 -10.07 1 40.59 47 THR B O 1
ATOM 1678 N N . THR B 1 48 ? -8.289 8.047 -9.125 1 41.34 48 THR B N 1
ATOM 1679 C CA . THR B 1 48 ? -7.656 9.336 -9.344 1 41.34 48 THR B CA 1
ATOM 1680 C C . THR B 1 48 ? -7.199 9.484 -10.797 1 41.34 48 THR B C 1
ATOM 1682 O O . THR B 1 48 ? -6.414 8.672 -11.289 1 41.34 48 THR B O 1
ATOM 1685 N N . SER B 1 49 ? -8.023 9.773 -11.602 1 39.62 49 SER B N 1
ATOM 1686 C CA . SER B 1 49 ? -7.711 10.453 -12.859 1 39.62 49 SER B CA 1
ATOM 1687 C C . SER B 1 49 ? -6.258 10.922 -12.883 1 39.62 49 SER B C 1
ATOM 1689 O O . SER B 1 49 ? -5.801 11.602 -11.961 1 39.62 49 SER B O 1
ATOM 1691 N N . LEU B 1 50 ? -5.207 10.023 -13.211 1 45 50 LEU B N 1
ATOM 1692 C CA . LEU B 1 50 ? -4.129 10.812 -13.805 1 45 50 LEU B CA 1
ATOM 1693 C C . LEU B 1 50 ? -4.598 12.234 -14.102 1 45 50 LEU B C 1
ATOM 1695 O O . LEU B 1 50 ? -4.52 12.688 -15.242 1 45 50 LEU B O 1
ATOM 1699 N N . THR B 1 51 ? -5.824 12.484 -13.68 1 40.62 51 THR B N 1
ATOM 1700 C CA . THR B 1 51 ? -6.234 13.836 -14.039 1 40.62 51 THR B CA 1
ATOM 1701 C C . THR B 1 51 ? -5.141 14.844 -13.688 1 40.62 51 THR B C 1
ATOM 1703 O O . THR B 1 51 ? -4.461 14.695 -12.664 1 40.62 51 THR B O 1
ATOM 1706 N N . HIS B 1 52 ? -4.562 15.258 -14.641 1 43.84 52 HIS B N 1
ATOM 1707 C CA . HIS B 1 52 ? -3.727 16.453 -14.797 1 43.84 52 HIS B CA 1
ATOM 1708 C C . HIS B 1 52 ? -4.09 17.516 -13.766 1 43.84 52 HIS B C 1
ATOM 1710 O O . HIS B 1 52 ? -4.855 18.438 -14.055 1 43.84 52 HIS B O 1
ATOM 1716 N N . HIS B 1 53 ? -4.574 17.109 -12.602 1 51.56 53 HIS B N 1
ATOM 1717 C CA . HIS B 1 53 ? -4.637 18.344 -11.812 1 51.56 53 HIS B CA 1
ATOM 1718 C C . HIS B 1 53 ? -3.271 19.016 -11.734 1 51.56 53 HIS B C 1
ATOM 1720 O O . HIS B 1 53 ? -2.236 18.359 -11.859 1 51.56 53 HIS B O 1
ATOM 1726 N N . PRO B 1 54 ? -3.289 20.203 -11.977 1 55.56 54 PRO B N 1
ATOM 1727 C CA . PRO B 1 54 ? -2.012 20.906 -11.844 1 55.56 54 PRO B CA 1
ATOM 1728 C C . P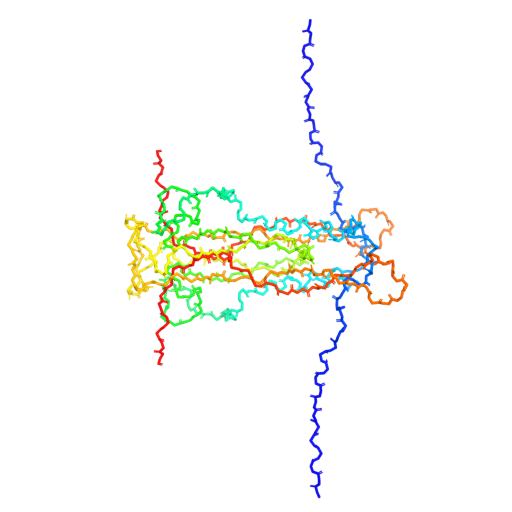RO B 1 54 ? -1.203 20.438 -10.633 1 55.56 54 PRO B C 1
ATOM 1730 O O . PRO B 1 54 ? -1.772 20.156 -9.578 1 55.56 54 PRO B O 1
ATOM 1733 N N . GLU B 1 55 ? -0.126 19.562 -10.797 1 71.06 55 GLU B N 1
ATOM 1734 C CA . GLU B 1 55 ? 0.907 19.188 -9.836 1 71.06 55 GLU B CA 1
ATOM 1735 C C . GLU B 1 55 ? 1.306 20.375 -8.961 1 71.06 55 GLU B C 1
ATOM 1737 O O . GLU B 1 55 ? 2.221 21.125 -9.305 1 71.06 55 GLU B O 1
ATOM 1742 N N . SER B 1 56 ? 0.339 20.812 -7.934 1 86.5 56 SER B N 1
ATOM 1743 C CA . SER B 1 56 ? 0.657 21.906 -7.02 1 86.5 56 SER B CA 1
ATOM 1744 C C . SER B 1 56 ? 0.742 21.406 -5.578 1 86.5 56 SER B C 1
ATOM 1746 O O . SER B 1 56 ? 0.077 20.438 -5.211 1 86.5 56 SER B O 1
ATOM 1748 N N . CYS B 1 57 ? 1.638 21.969 -4.965 1 95.31 57 CYS B N 1
ATOM 1749 C CA . CYS B 1 57 ? 1.811 21.766 -3.531 1 95.31 57 CYS B CA 1
ATOM 1750 C C . CYS B 1 57 ? 0.661 22.391 -2.748 1 95.31 57 CYS B C 1
ATOM 1752 O O . CYS B 1 57 ? 0.816 23.469 -2.156 1 95.31 57 CYS B O 1
ATOM 1754 N N . LYS B 1 58 ? -0.495 21.719 -2.881 1 96.25 58 LYS B N 1
ATOM 1755 C CA . LYS B 1 58 ? -1.708 22.188 -2.215 1 96.25 58 LYS B CA 1
ATOM 1756 C C . LYS B 1 58 ? -2.668 21.031 -1.949 1 96.25 58 LYS B C 1
ATOM 1758 O O . LYS B 1 58 ? -2.871 20.172 -2.812 1 96.25 58 LYS B O 1
ATOM 1763 N N . ALA B 1 59 ? -3.188 21.031 -0.751 1 96.44 59 ALA B N 1
ATOM 1764 C CA . ALA B 1 59 ? -4.23 20.078 -0.424 1 96.44 59 ALA B CA 1
ATOM 1765 C C . ALA B 1 59 ? -5.602 20.562 -0.878 1 96.44 59 ALA B C 1
ATOM 1767 O O . ALA B 1 59 ? -5.98 21.703 -0.598 1 96.44 59 ALA B O 1
ATOM 1768 N N . SER B 1 60 ? -6.324 19.75 -1.493 1 93.62 60 SER B N 1
ATOM 1769 C CA . SER B 1 60 ? -7.641 20.125 -1.999 1 93.62 60 SER B CA 1
ATOM 1770 C C . SER B 1 60 ? -8.719 19.953 -0.931 1 93.62 60 SER B C 1
ATOM 1772 O O . SER B 1 60 ? -8.461 19.359 0.118 1 93.62 60 SER B O 1
ATOM 1774 N N . GLU B 1 61 ? -9.883 20.641 -1.149 1 91.69 61 GLU B N 1
ATOM 1775 C CA . GLU B 1 61 ? -11 20.531 -0.216 1 91.69 61 GLU B CA 1
ATOM 1776 C C . GLU B 1 61 ? -11.969 19.422 -0.638 1 91.69 61 GLU B C 1
ATOM 1778 O O . GLU B 1 61 ? -12.867 19.062 0.123 1 91.69 61 GLU B O 1
ATOM 1783 N N . ASP B 1 62 ? -11.812 19.203 -1.864 1 84.88 62 ASP B N 1
ATOM 1784 C CA . ASP B 1 62 ? -12.68 18.203 -2.457 1 84.88 62 ASP B CA 1
ATOM 1785 C C . ASP B 1 62 ? -11.906 17.281 -3.404 1 84.88 62 ASP B C 1
ATOM 1787 O O . ASP B 1 62 ? -10.742 17.547 -3.713 1 84.88 62 ASP B O 1
ATOM 1791 N N . GLY B 1 63 ? -11.812 15.992 -3.217 1 88.88 63 GLY B N 1
ATOM 1792 C CA . GLY B 1 63 ? -11.102 15.078 -4.098 1 88.88 63 GLY B CA 1
ATOM 1793 C C . GLY B 1 63 ? -10.781 13.75 -3.443 1 88.88 63 GLY B C 1
ATOM 1794 O O . GLY B 1 63 ? -11.305 13.438 -2.373 1 88.88 63 GLY B O 1
ATOM 1795 N N . PRO B 1 64 ? -9.969 13.164 -4.254 1 92.94 64 PRO B N 1
ATOM 1796 C CA . PRO B 1 64 ? -9.555 11.875 -3.697 1 92.94 64 PRO B CA 1
ATOM 1797 C C . PRO B 1 64 ? -8.586 12.016 -2.523 1 92.94 64 PRO B C 1
ATOM 1799 O O . PRO B 1 64 ? -8.148 13.133 -2.219 1 92.94 64 PRO B O 1
ATOM 1802 N N . LEU B 1 65 ? -8.312 11.031 -1.879 1 95 65 LEU B N 1
ATOM 1803 C CA . LEU B 1 65 ? -7.508 11.008 -0.661 1 95 65 LEU B CA 1
ATOM 1804 C C . LEU B 1 65 ? -6.156 11.672 -0.891 1 95 65 LEU B C 1
ATOM 1806 O O . LEU B 1 65 ? -5.719 12.5 -0.083 1 95 65 LEU B O 1
ATOM 1810 N N . ASN B 1 66 ? -5.465 11.367 -1.996 1 95.69 66 ASN B N 1
ATOM 1811 C CA . ASN B 1 66 ? -4.117 11.867 -2.26 1 95.69 66 ASN B CA 1
ATOM 1812 C C . ASN B 1 66 ? -4.102 13.375 -2.441 1 95.69 66 ASN B C 1
ATOM 1814 O O . ASN B 1 66 ? -3.102 14.031 -2.143 1 95.69 66 ASN B O 1
ATOM 1818 N N . SER B 1 67 ? -5.203 13.953 -2.91 1 94.75 67 SER B N 1
ATOM 1819 C CA . SER B 1 67 ? -5.262 15.391 -3.146 1 94.75 67 SER B CA 1
ATOM 1820 C C . SER B 1 67 ? -5.695 16.141 -1.892 1 94.75 67 SER B C 1
ATOM 1822 O O . SER B 1 67 ? -5.387 17.328 -1.73 1 94.75 67 SER B O 1
ATOM 1824 N N . ARG B 1 68 ? -6.453 15.5 -1.041 1 96.81 68 ARG B N 1
ATOM 1825 C CA . ARG B 1 68 ? -6.926 16.141 0.184 1 96.81 68 ARG B CA 1
ATOM 1826 C C . ARG B 1 68 ? -5.887 16.031 1.294 1 96.81 68 ARG B C 1
ATOM 1828 O O . ARG B 1 68 ? -5.98 16.719 2.307 1 96.81 68 ARG B O 1
ATOM 1835 N N . SER B 1 69 ? -4.906 15.133 1.117 1 97.75 69 SER B N 1
ATOM 1836 C CA . SER B 1 69 ? -3.846 14.953 2.104 1 97.75 69 SER B CA 1
ATOM 1837 C C . SER B 1 69 ? -3.035 16.234 2.283 1 97.75 69 SER B C 1
ATOM 1839 O O . SER B 1 69 ? -2.773 16.953 1.316 1 97.75 69 SER B O 1
ATOM 1841 N N . ILE B 1 70 ? -2.578 16.453 3.562 1 98.44 70 ILE B N 1
ATOM 1842 C CA . ILE B 1 70 ? -1.723 17.609 3.783 1 98.44 70 ILE B CA 1
ATOM 1843 C C . ILE B 1 70 ? -0.285 17.281 3.395 1 98.44 70 ILE B C 1
ATOM 1845 O O . ILE B 1 70 ? 0.622 18.094 3.578 1 98.44 70 ILE B O 1
ATOM 1849 N N . SER B 1 71 ? -0.015 16.125 2.973 1 98.38 71 SER B N 1
ATOM 1850 C CA . SER B 1 71 ? 1.132 15.695 2.18 1 98.38 71 SER B CA 1
ATOM 1851 C C . SER B 1 71 ? 0.693 15.125 0.836 1 98.38 71 SER B C 1
ATOM 1853 O O . SER B 1 71 ? 0.843 13.93 0.587 1 98.38 71 SER B O 1
ATOM 1855 N N . PRO B 1 72 ? 0.192 16.016 -0.021 1 97.81 72 PRO B N 1
ATOM 1856 C CA . PRO B 1 72 ? -0.395 15.531 -1.27 1 97.81 72 PRO B CA 1
ATOM 1857 C C . PRO B 1 72 ? 0.627 14.844 -2.17 1 97.81 72 PRO B C 1
ATOM 1859 O O . PRO B 1 72 ? 1.821 15.141 -2.1 1 97.81 72 PRO B O 1
ATOM 1862 N N . TRP B 1 73 ? 0.139 13.859 -2.971 1 96.31 73 TRP B N 1
ATOM 1863 C CA . TRP B 1 73 ? 1.038 13.141 -3.871 1 96.31 73 TRP B CA 1
ATOM 1864 C C . TRP B 1 73 ? 0.353 12.844 -5.199 1 96.31 73 TRP B C 1
ATOM 1866 O O . TRP B 1 73 ? -0.869 12.969 -5.316 1 96.31 73 TRP B O 1
ATOM 1876 N N . LYS B 1 74 ? 1.143 12.672 -6.125 1 93.88 74 LYS B N 1
ATOM 1877 C CA . LYS B 1 74 ? 0.685 12.164 -7.414 1 93.88 74 LYS B CA 1
ATOM 1878 C C . LYS B 1 74 ? 1.293 10.797 -7.711 1 93.88 74 LYS B C 1
ATOM 1880 O O . LYS B 1 74 ? 2.316 10.422 -7.133 1 93.88 74 LYS B O 1
ATOM 1885 N N . TYR B 1 75 ? 0.622 10.016 -8.523 1 91.06 75 TYR B N 1
ATOM 1886 C CA . TYR B 1 75 ? 1.149 8.719 -8.922 1 91.06 75 TYR B CA 1
ATOM 1887 C C . TYR B 1 75 ? 1.871 8.812 -10.258 1 91.06 75 TYR B C 1
ATOM 1889 O O . TYR B 1 75 ? 1.415 9.508 -11.172 1 91.06 75 TYR B O 1
ATOM 1897 N N . GLU B 1 76 ? 2.977 8.18 -10.258 1 91.88 76 GLU B N 1
ATOM 1898 C CA . GLU B 1 76 ? 3.773 8.086 -11.477 1 91.88 76 GLU B CA 1
ATOM 1899 C C . GLU B 1 76 ? 3.9 6.641 -11.945 1 91.88 76 GLU B C 1
ATOM 1901 O O . GLU B 1 76 ? 4.184 5.746 -11.148 1 91.88 76 GLU B O 1
ATOM 1906 N N . LEU B 1 77 ? 3.719 6.445 -13.188 1 89.06 77 LEU B N 1
ATOM 1907 C CA . LEU B 1 77 ? 3.76 5.109 -13.766 1 89.06 77 LEU B CA 1
ATOM 1908 C C . LEU B 1 77 ? 5.195 4.617 -13.898 1 89.06 77 LEU B C 1
ATOM 1910 O O . LEU B 1 77 ? 6.07 5.355 -14.359 1 89.06 77 LEU B O 1
ATOM 1914 N N . ASP B 1 78 ? 5.516 3.539 -13.383 1 89.69 78 ASP B N 1
ATOM 1915 C CA . ASP B 1 78 ? 6.738 2.764 -13.57 1 89.69 78 ASP B CA 1
ATOM 1916 C C . ASP B 1 78 ? 6.469 1.494 -14.375 1 89.69 78 ASP B C 1
ATOM 1918 O O . ASP B 1 78 ? 6.004 0.492 -13.828 1 89.69 78 ASP B O 1
ATOM 1922 N N . ARG B 1 79 ? 6.785 1.556 -15.727 1 89.06 79 ARG B N 1
ATOM 1923 C CA . ARG B 1 79 ? 6.473 0.439 -16.609 1 89.06 79 ARG B CA 1
ATOM 1924 C C . ARG B 1 79 ? 7.727 -0.365 -16.938 1 89.06 79 ARG B C 1
ATOM 1926 O O . ARG B 1 79 ? 8.789 0.207 -17.203 1 89.06 79 ARG B O 1
ATOM 1933 N N . ASP B 1 80 ? 7.691 -1.624 -16.797 1 88.69 80 ASP B N 1
ATOM 1934 C CA . ASP B 1 80 ? 8.719 -2.582 -17.188 1 88.69 80 ASP B CA 1
ATOM 1935 C C . ASP B 1 80 ? 8.109 -3.77 -17.938 1 88.69 80 ASP B C 1
ATOM 1937 O O . ASP B 1 80 ? 7.379 -4.57 -17.344 1 88.69 80 ASP B O 1
ATOM 1941 N N . LEU B 1 81 ? 8.438 -3.924 -19.188 1 84.75 81 LEU B N 1
ATOM 1942 C CA . LEU B 1 81 ? 7.82 -4.938 -20.047 1 84.75 81 LEU B CA 1
ATOM 1943 C C . LEU B 1 81 ? 8.25 -6.336 -19.625 1 84.75 81 LEU B C 1
ATOM 1945 O O . LEU B 1 81 ? 7.617 -7.324 -20 1 84.75 81 LEU B O 1
ATOM 1949 N N . ASN B 1 82 ? 9.328 -6.41 -18.906 1 83.62 82 ASN B N 1
ATOM 1950 C CA . ASN B 1 82 ? 9.836 -7.715 -18.484 1 83.62 82 ASN B CA 1
ATOM 1951 C C . ASN B 1 82 ? 9.367 -8.086 -17.094 1 83.62 82 ASN B C 1
ATOM 1953 O O . ASN B 1 82 ? 9.781 -9.109 -16.531 1 83.62 82 ASN B O 1
ATOM 1957 N N . ARG B 1 83 ? 8.523 -7.254 -16.547 1 85.38 83 ARG B N 1
ATOM 1958 C CA . ARG B 1 83 ? 8.07 -7.445 -15.172 1 85.38 83 ARG B CA 1
ATOM 1959 C C . ARG B 1 83 ? 6.578 -7.75 -15.125 1 85.38 83 ARG B C 1
ATOM 1961 O O . ARG B 1 83 ? 5.809 -7.238 -15.945 1 85.38 83 ARG B O 1
ATOM 1968 N N . LEU B 1 84 ? 6.195 -8.648 -14.227 1 75.88 84 LEU B N 1
ATOM 1969 C CA . LEU B 1 84 ? 4.797 -8.891 -13.883 1 75.88 84 LEU B CA 1
ATOM 1970 C C . LEU B 1 84 ? 4.531 -8.562 -12.422 1 75.88 84 LEU B C 1
ATOM 1972 O O . LEU B 1 84 ? 5.172 -9.125 -11.531 1 75.88 84 LEU B O 1
ATOM 1976 N N . PRO B 1 85 ? 3.586 -7.641 -12.109 1 80.25 85 PRO B N 1
ATOM 1977 C CA . PRO B 1 85 ? 2.838 -6.848 -13.086 1 80.25 85 PRO B CA 1
ATOM 1978 C C . PRO B 1 85 ? 3.715 -5.832 -13.812 1 80.25 85 PRO B C 1
ATOM 1980 O O . PRO B 1 85 ? 4.715 -5.367 -13.266 1 80.25 85 PRO B O 1
ATOM 1983 N N . GLN B 1 86 ? 3.316 -5.492 -15.008 1 82.12 86 GLN B N 1
ATOM 1984 C CA . GLN B 1 86 ? 4.145 -4.617 -15.836 1 82.12 86 GLN B CA 1
ATOM 1985 C C . GLN B 1 86 ? 4.098 -3.18 -15.328 1 82.12 86 GLN B C 1
ATOM 1987 O O . GLN B 1 86 ? 5.102 -2.467 -15.375 1 82.12 86 GLN B O 1
ATOM 1992 N N . ASP B 1 87 ? 2.924 -2.846 -14.922 1 82.12 87 ASP B N 1
ATOM 1993 C CA . ASP B 1 87 ? 2.711 -1.456 -14.523 1 82.12 87 ASP B CA 1
ATOM 1994 C C . ASP B 1 87 ? 2.633 -1.322 -13.008 1 82.12 87 ASP B C 1
ATOM 1996 O O . ASP B 1 87 ? 1.825 -1.992 -12.359 1 82.12 87 ASP B O 1
ATOM 2000 N N . LEU B 1 88 ? 3.49 -0.578 -12.484 1 86.12 88 LEU B N 1
ATOM 2001 C CA . LEU B 1 88 ? 3.436 -0.165 -11.086 1 86.12 88 LEU B CA 1
ATOM 2002 C C . LEU B 1 88 ? 3.34 1.354 -10.969 1 86.12 88 LEU B C 1
ATOM 2004 O O . LEU B 1 88 ? 3.758 2.076 -11.875 1 86.12 88 LEU B O 1
ATOM 2008 N N . TYR B 1 89 ? 2.725 1.756 -9.969 1 87.31 89 TYR B N 1
ATOM 2009 C CA . TYR B 1 89 ? 2.605 3.191 -9.734 1 87.31 89 TYR B CA 1
ATOM 2010 C C . TYR B 1 89 ? 3.312 3.6 -8.453 1 87.31 89 TYR B C 1
ATOM 2012 O O . TYR B 1 89 ? 3.209 2.91 -7.434 1 87.31 89 TYR B O 1
ATOM 2020 N N . HIS B 1 90 ? 4.066 4.66 -8.57 1 91.81 90 HIS B N 1
ATOM 2021 C CA . HIS B 1 90 ? 4.766 5.219 -7.422 1 91.81 90 HIS B CA 1
ATOM 2022 C C . HIS B 1 90 ? 4.191 6.574 -7.031 1 91.81 90 HIS B C 1
ATOM 2024 O O . HIS B 1 90 ? 3.877 7.395 -7.898 1 91.81 90 HIS B O 1
ATOM 2030 N N . ALA B 1 91 ? 4.082 6.789 -5.797 1 93.5 91 ALA B N 1
ATOM 2031 C CA . ALA B 1 91 ? 3.715 8.109 -5.293 1 93.5 91 ALA B CA 1
ATOM 2032 C C . ALA B 1 91 ? 4.91 9.055 -5.316 1 93.5 91 ALA B C 1
ATOM 2034 O O . ALA B 1 91 ? 6.039 8.648 -5.023 1 93.5 91 ALA B O 1
ATOM 2035 N N . ARG B 1 92 ? 4.676 10.227 -5.676 1 95.94 92 ARG B N 1
ATOM 2036 C CA . ARG B 1 92 ? 5.613 11.336 -5.523 1 95.94 92 ARG B CA 1
ATOM 2037 C C . ARG B 1 92 ? 5 12.461 -4.699 1 95.94 92 ARG B C 1
ATOM 2039 O O . ARG B 1 92 ? 3.947 13 -5.059 1 95.94 92 ARG B O 1
ATOM 2046 N N . CYS B 1 93 ? 5.715 12.844 -3.68 1 97.25 93 CYS B N 1
ATOM 2047 C CA . CYS B 1 93 ? 5.203 13.914 -2.836 1 97.25 93 CYS B CA 1
ATOM 2048 C C . CYS B 1 93 ? 5.25 15.25 -3.564 1 97.25 93 CYS B C 1
ATOM 2050 O O . CYS B 1 93 ? 6.27 15.602 -4.164 1 97.25 93 CYS B O 1
ATOM 2052 N N . LEU B 1 94 ? 4.195 15.977 -3.469 1 97.44 94 LEU B N 1
ATOM 2053 C CA . LEU B 1 94 ? 4.102 17.25 -4.18 1 97.44 94 LEU B CA 1
ATOM 2054 C C . LEU B 1 94 ? 4.664 18.375 -3.334 1 97.44 94 LEU B C 1
ATOM 2056 O O . LEU B 1 94 ? 4.957 19.469 -3.852 1 97.44 94 LEU B O 1
ATOM 2060 N N . CYS B 1 95 ? 4.766 18.219 -2.004 1 97.38 95 CYS B N 1
ATOM 2061 C CA . CYS B 1 95 ? 5.305 19.203 -1.062 1 97.38 95 CYS B CA 1
ATOM 2062 C C . CYS B 1 95 ? 6.379 18.562 -0.182 1 97.38 95 CYS B C 1
ATOM 2064 O O . CYS B 1 95 ? 6.246 17.422 0.24 1 97.38 95 CYS B O 1
ATOM 2066 N N . GLN B 1 96 ? 7.453 19.266 0.149 1 97.19 96 GLN B N 1
ATOM 2067 C CA . GLN B 1 96 ? 8.523 18.766 1.009 1 97.19 96 GLN B CA 1
ATOM 2068 C C . GLN B 1 96 ? 8.062 18.688 2.461 1 97.19 96 GLN B C 1
ATOM 2070 O O . GLN B 1 96 ? 8.492 17.797 3.201 1 97.19 96 GLN B O 1
ATOM 2075 N N . HIS B 1 97 ? 7.254 19.719 2.766 1 98.31 97 HIS B N 1
ATOM 2076 C CA . HIS B 1 97 ? 6.703 19.797 4.113 1 98.31 97 HIS B CA 1
ATOM 2077 C C . HIS B 1 97 ? 5.18 19.719 4.09 1 98.31 97 HIS B C 1
ATOM 2079 O O . HIS B 1 97 ? 4.559 19.891 3.037 1 98.31 97 HIS B O 1
ATOM 2085 N N . CYS B 1 98 ? 4.605 19.359 5.227 1 98.38 98 CYS B N 1
ATOM 2086 C CA . CYS B 1 98 ? 3.152 19.297 5.328 1 98.38 98 CYS B CA 1
ATOM 2087 C C . CYS B 1 98 ? 2.537 20.688 5.152 1 98.38 98 CYS B C 1
ATOM 2089 O O . CYS B 1 98 ? 3.078 21.672 5.641 1 98.38 98 CYS B O 1
ATOM 2091 N N . VAL B 1 99 ? 1.372 20.672 4.52 1 98.25 99 VAL B N 1
ATOM 2092 C CA . VAL B 1 99 ? 0.715 21.953 4.316 1 98.25 99 VAL B CA 1
ATOM 2093 C C . VAL B 1 99 ? -0.333 22.188 5.402 1 98.25 99 VAL B C 1
ATOM 2095 O O . VAL B 1 99 ? -0.654 21.266 6.164 1 98.25 99 VAL B O 1
ATOM 2098 N N . SER B 1 100 ? -0.796 23.391 5.441 1 96.81 100 SER B N 1
ATOM 2099 C CA . SER B 1 100 ? -1.729 23.812 6.48 1 96.81 100 SER B CA 1
ATOM 2100 C C . SER B 1 100 ? -3.086 23.141 6.316 1 96.81 100 SER B C 1
ATOM 2102 O O . SER B 1 100 ? -3.641 23.109 5.215 1 96.81 100 SER B O 1
ATOM 2104 N N . LEU B 1 101 ? -3.641 22.656 7.445 1 96.88 101 LEU B N 1
ATOM 2105 C CA . LEU B 1 101 ? -4.988 22.109 7.449 1 96.88 101 LEU B CA 1
ATOM 2106 C C . LEU B 1 101 ? -6.023 23.188 7.145 1 96.88 101 LEU B C 1
ATOM 2108 O O . LEU B 1 101 ? -7.059 22.906 6.539 1 96.88 101 LEU B O 1
ATOM 2112 N N . GLN B 1 102 ? -5.773 24.344 7.516 1 94.19 102 GLN B N 1
ATOM 2113 C CA . GLN B 1 102 ? -6.711 25.453 7.398 1 94.19 102 GLN B CA 1
ATOM 2114 C C . GLN B 1 102 ? -6.801 25.953 5.957 1 94.19 102 GLN B C 1
ATOM 2116 O O . GLN B 1 102 ? -7.898 26.141 5.43 1 94.19 102 GLN B O 1
ATOM 2121 N N . THR B 1 103 ? -5.621 26.047 5.285 1 94.56 103 THR B N 1
ATOM 2122 C CA . THR B 1 103 ? -5.609 26.688 3.977 1 94.56 103 THR B CA 1
ATOM 2123 C C . THR B 1 103 ? -5.359 25.672 2.869 1 94.56 103 THR B C 1
ATOM 2125 O O . THR B 1 103 ? -5.633 25.938 1.697 1 94.56 103 THR B O 1
ATOM 2128 N N . GLY B 1 104 ? -4.789 24.531 3.246 1 95.69 104 GLY B N 1
ATOM 2129 C CA . GLY B 1 104 ? -4.387 23.562 2.248 1 95.69 104 GLY B CA 1
ATOM 2130 C C . GLY B 1 104 ? -3.117 23.953 1.514 1 95.69 104 GLY B C 1
ATOM 2131 O O . GLY B 1 104 ? -2.703 23.266 0.575 1 95.69 104 GLY B O 1
ATOM 2132 N N . SER B 1 105 ? -2.689 25.031 1.972 1 94.12 105 SER B N 1
ATOM 2133 C CA . SER B 1 105 ? -1.457 25.562 1.394 1 94.12 105 SER B CA 1
ATOM 2134 C C . SER B 1 105 ? -0.461 25.953 2.479 1 94.12 105 SER B C 1
ATOM 2136 O O . SER B 1 105 ? -0.693 25.703 3.662 1 94.12 105 SER B O 1
ATOM 2138 N N . HIS B 1 106 ? 0.662 26.438 2.223 1 94 106 HIS B N 1
ATOM 2139 C CA . HIS B 1 106 ? 1.727 26.859 3.127 1 94 106 HIS B CA 1
ATOM 2140 C C . HIS B 1 106 ? 2.371 25.672 3.814 1 94 106 HIS B C 1
ATOM 2142 O O . HIS B 1 106 ? 1.711 24.953 4.574 1 94 106 HIS B O 1
ATOM 2148 N N . MET B 1 107 ? 3.465 25.484 3.656 1 96.88 107 MET B N 1
ATOM 2149 C CA . MET B 1 107 ? 4.215 24.359 4.219 1 96.88 107 MET B CA 1
ATOM 2150 C C . MET B 1 107 ? 4.684 24.672 5.637 1 96.88 107 MET B C 1
ATOM 2152 O O . MET B 1 107 ? 5.195 25.766 5.898 1 96.88 107 MET B O 1
ATOM 2156 N N . ASP B 1 108 ? 4.438 23.812 6.473 1 96.62 108 ASP B N 1
ATOM 2157 C CA . ASP B 1 108 ? 4.938 23.891 7.844 1 96.62 108 ASP B CA 1
ATOM 2158 C C . ASP B 1 108 ? 6.238 23.109 7.996 1 96.62 108 ASP B C 1
ATOM 2160 O O . ASP B 1 108 ? 6.234 21.875 7.934 1 96.62 108 ASP B O 1
ATOM 2164 N N . PRO B 1 109 ? 7.363 23.781 8.305 1 96.19 109 PRO B N 1
ATOM 2165 C CA . PRO B 1 109 ? 8.664 23.109 8.383 1 96.19 109 PRO B CA 1
ATOM 2166 C C . PRO B 1 109 ? 8.734 22.109 9.539 1 96.19 109 PRO B C 1
ATOM 2168 O O . PRO B 1 109 ? 9.68 21.312 9.617 1 96.19 109 PRO B O 1
ATOM 2171 N N . LEU B 1 110 ? 7.746 22.141 10.391 1 96.31 110 LEU B N 1
ATOM 2172 C CA . LEU B 1 110 ? 7.742 21.203 11.508 1 96.31 110 LEU B CA 1
ATOM 2173 C C . LEU B 1 110 ? 7.332 19.812 11.039 1 96.31 110 LEU B C 1
ATOM 2175 O O . LEU B 1 110 ? 7.504 18.828 11.766 1 96.31 110 LEU B O 1
ATOM 2179 N N . GLY B 1 111 ? 6.703 19.781 9.867 1 97.75 111 GLY B N 1
ATOM 2180 C CA . GLY B 1 111 ? 6.277 18.5 9.328 1 97.75 111 GLY B CA 1
ATOM 2181 C C . GLY B 1 111 ? 6.977 18.125 8.031 1 97.75 111 GLY B C 1
ATOM 2182 O O . GLY B 1 111 ? 7.172 18.984 7.164 1 97.75 111 GLY B O 1
ATOM 2183 N N . ASN B 1 112 ? 7.367 16.875 7.93 1 98.06 112 ASN B N 1
ATOM 2184 C CA . ASN B 1 112 ? 7.961 16.359 6.699 1 98.06 112 ASN B CA 1
ATOM 2185 C C . ASN B 1 112 ? 6.984 15.484 5.926 1 98.06 112 ASN B C 1
ATOM 2187 O O . ASN B 1 112 ? 6.246 14.695 6.52 1 98.06 112 ASN B O 1
ATOM 2191 N N . SER B 1 113 ? 6.949 15.703 4.609 1 98.56 113 SER B N 1
ATOM 2192 C CA . SER B 1 113 ? 6.285 14.719 3.76 1 98.56 113 SER B CA 1
ATOM 2193 C C . SER B 1 113 ? 7.215 13.555 3.43 1 98.56 113 SER B C 1
ATOM 2195 O O . SER B 1 113 ? 8.227 13.734 2.744 1 98.56 113 SER B O 1
ATOM 2197 N N . GLU B 1 114 ? 6.84 12.352 3.896 1 98.19 114 GLU B N 1
ATOM 2198 C CA . GLU B 1 114 ? 7.688 11.18 3.68 1 98.19 114 GLU B CA 1
ATOM 2199 C C . GLU B 1 114 ? 6.93 10.086 2.93 1 98.19 114 GLU B C 1
ATOM 2201 O O . GLU B 1 114 ? 5.734 9.891 3.146 1 98.19 114 GLU B O 1
ATOM 2206 N N . LEU B 1 115 ? 7.676 9.414 2.148 1 97.75 115 LEU B N 1
ATOM 2207 C CA . LEU B 1 115 ? 7.086 8.344 1.348 1 97.75 115 LEU B CA 1
ATOM 2208 C C . LEU B 1 115 ? 6.809 7.113 2.203 1 97.75 115 LEU B C 1
ATOM 2210 O O . LEU B 1 115 ? 7.621 6.746 3.055 1 97.75 115 LEU B O 1
ATOM 2214 N N . LEU B 1 116 ? 5.645 6.574 2.018 1 95.06 116 LEU B N 1
ATOM 2215 C CA . LEU B 1 116 ? 5.312 5.254 2.537 1 95.06 116 LEU B CA 1
ATOM 2216 C C . LEU B 1 116 ? 5.652 4.168 1.522 1 95.06 116 LEU B C 1
ATOM 2218 O O . LEU B 1 116 ? 5.105 4.152 0.417 1 95.06 116 LEU B O 1
ATOM 2222 N N . TYR B 1 117 ? 6.492 3.248 1.97 1 90.62 117 TYR B N 1
ATOM 2223 C CA . TYR B 1 117 ? 6.934 2.211 1.043 1 90.62 117 TYR B CA 1
ATOM 2224 C C . TYR B 1 117 ? 6.277 0.873 1.372 1 90.62 117 TYR B C 1
ATOM 2226 O O . TYR B 1 117 ? 5.953 0.603 2.531 1 90.62 117 TYR B O 1
ATOM 2234 N N . HIS B 1 118 ? 6.082 0.177 0.284 1 85.06 118 HIS B N 1
ATOM 2235 C CA . HIS B 1 118 ? 5.598 -1.196 0.365 1 85.06 118 HIS B CA 1
ATOM 2236 C C . HIS B 1 118 ? 6.348 -2.104 -0.601 1 85.06 118 HIS B C 1
ATOM 2238 O O . HIS B 1 118 ? 6.578 -1.736 -1.755 1 85.06 118 HIS B O 1
ATOM 2244 N N . ASN B 1 119 ? 6.711 -3.193 -0.071 1 80.25 119 ASN B N 1
ATOM 2245 C CA . ASN B 1 119 ? 7.352 -4.168 -0.948 1 80.25 119 ASN B CA 1
ATOM 2246 C C . ASN B 1 119 ? 6.324 -4.98 -1.729 1 80.25 119 ASN B C 1
ATOM 2248 O O . ASN B 1 119 ? 5.562 -5.754 -1.143 1 80.25 119 ASN B O 1
ATOM 2252 N N . GLN B 1 120 ? 6.387 -4.789 -3.027 1 79.5 120 GLN B N 1
ATOM 2253 C CA . GLN B 1 120 ? 5.504 -5.527 -3.924 1 79.5 120 GLN B CA 1
ATOM 2254 C C . GLN B 1 120 ? 6.227 -6.711 -4.562 1 79.5 120 GLN B C 1
ATOM 2256 O O . GLN B 1 120 ? 7.363 -6.578 -5.023 1 79.5 120 GLN B O 1
ATOM 2261 N N . THR B 1 121 ? 5.555 -7.816 -4.488 1 76.88 121 THR B N 1
ATOM 2262 C CA . THR B 1 121 ? 6.102 -8.969 -5.195 1 76.88 121 THR B CA 1
ATOM 2263 C C . THR B 1 121 ? 5.953 -8.805 -6.703 1 76.88 121 THR B C 1
ATOM 2265 O O . THR B 1 121 ? 4.871 -8.469 -7.191 1 76.88 121 THR B O 1
ATOM 2268 N N . VAL B 1 122 ? 7.023 -8.969 -7.359 1 80.19 122 VAL B N 1
ATOM 2269 C CA . VAL B 1 122 ? 7.012 -8.914 -8.82 1 80.19 122 VAL B CA 1
ATOM 2270 C C . VAL B 1 122 ? 7.746 -10.125 -9.391 1 80.19 122 VAL B C 1
ATOM 2272 O O . VAL B 1 122 ? 8.43 -10.844 -8.664 1 80.19 122 VAL B O 1
ATOM 2275 N N . PHE B 1 123 ? 7.496 -10.383 -10.711 1 77.31 123 PHE B N 1
ATOM 2276 C CA . PHE B 1 123 ? 8.133 -11.492 -11.422 1 77.31 123 PHE B CA 1
ATOM 2277 C C . PHE B 1 123 ? 8.828 -10.992 -12.68 1 77.31 123 PHE B C 1
ATOM 2279 O O . PHE B 1 123 ? 8.211 -10.32 -13.508 1 77.31 123 PHE B O 1
ATOM 2286 N N . TYR B 1 124 ? 10.078 -11.312 -12.781 1 83.69 124 TYR B N 1
ATOM 2287 C CA . TYR B 1 124 ? 10.812 -10.961 -13.984 1 83.69 124 TYR B CA 1
ATOM 2288 C C . TYR B 1 124 ? 10.945 -12.156 -14.922 1 83.69 124 TYR B C 1
ATOM 2290 O O . TYR B 1 124 ? 11.195 -13.273 -14.477 1 83.69 124 TYR B O 1
ATOM 2298 N N . ARG B 1 125 ? 10.719 -11.828 -16.156 1 78.81 125 ARG B N 1
ATOM 2299 C CA . ARG B 1 125 ? 10.945 -12.844 -17.188 1 78.81 125 ARG B CA 1
ATOM 2300 C C . ARG B 1 125 ? 12.43 -13.031 -17.453 1 78.81 125 ARG B C 1
ATOM 2302 O O . ARG B 1 125 ? 13.148 -12.055 -17.703 1 78.81 125 ARG B O 1
ATOM 2309 N N . ARG B 1 126 ? 12.781 -14.25 -17.203 1 79.5 126 ARG B N 1
ATOM 2310 C CA . ARG B 1 126 ? 14.164 -14.609 -17.5 1 79.5 126 ARG B CA 1
ATOM 2311 C C . ARG B 1 126 ? 14.227 -15.742 -18.516 1 79.5 126 ARG B C 1
ATOM 2313 O O . ARG B 1 126 ? 13.367 -16.625 -18.531 1 79.5 126 ARG B O 1
ATOM 2320 N N . PRO B 1 127 ? 15.242 -15.609 -19.469 1 76.31 127 PRO B N 1
ATOM 2321 C CA . PRO B 1 127 ? 15.414 -16.734 -20.391 1 76.31 127 PRO B CA 1
ATOM 2322 C C . PRO B 1 127 ? 15.648 -18.062 -19.672 1 76.31 127 PRO B C 1
ATOM 2324 O O . PRO B 1 127 ? 16.266 -18.094 -18.609 1 76.31 127 PRO B O 1
ATOM 2327 N N . CYS B 1 128 ? 14.898 -19.031 -20.094 1 71.44 128 CYS B N 1
ATOM 2328 C CA . CYS B 1 128 ? 15.055 -20.359 -19.484 1 71.44 128 CYS B CA 1
ATOM 2329 C C . CYS B 1 128 ? 16.469 -20.875 -19.688 1 71.44 128 CYS B C 1
ATOM 2331 O O . CYS B 1 128 ? 17.062 -20.688 -20.75 1 71.44 128 CYS B O 1
ATOM 2333 N N . PRO B 1 129 ? 16.938 -21.438 -18.406 1 60.38 129 PRO B N 1
ATOM 2334 C CA . PRO B 1 129 ? 18.266 -22.062 -18.562 1 60.38 129 PRO B CA 1
ATOM 2335 C C . PRO B 1 129 ? 18.219 -23.344 -19.375 1 60.38 129 PRO B C 1
ATOM 2337 O O . PRO B 1 129 ? 17.25 -24.109 -19.281 1 60.38 129 PRO B O 1
ATOM 2340 N N . GLY B 1 130 ? 18.953 -23.484 -20.375 1 58.22 130 GLY B N 1
ATOM 2341 C CA . GLY B 1 130 ? 19.25 -24.703 -21.125 1 58.22 130 GLY B CA 1
ATOM 2342 C C . GLY B 1 130 ? 18.844 -24.609 -22.578 1 58.22 130 GLY B C 1
ATOM 2343 O O . GLY B 1 130 ? 18.109 -23.703 -22.969 1 58.22 130 GLY B O 1
ATOM 2344 N N . GLU B 1 131 ? 19.484 -25.406 -23.391 1 52.62 131 GLU B N 1
ATOM 2345 C CA . GLU B 1 131 ? 19.406 -25.578 -24.844 1 52.62 131 GLU B CA 1
ATOM 2346 C C . GLU B 1 131 ? 17.953 -25.812 -25.297 1 52.62 131 GLU B C 1
ATOM 2348 O O . GLU B 1 131 ? 17.609 -25.5 -26.438 1 52.62 131 GLU B O 1
ATOM 2353 N N . GLN B 1 132 ? 17.281 -26.688 -24.609 1 49.84 132 GLN B N 1
ATOM 2354 C CA . GLN B 1 132 ? 16.078 -27.234 -25.219 1 49.84 132 GLN B CA 1
ATOM 2355 C C . GLN B 1 132 ? 14.898 -26.281 -25.047 1 49.84 132 GLN B C 1
ATOM 2357 O O . GLN B 1 132 ? 13.773 -26.594 -25.453 1 49.84 132 GLN B O 1
ATOM 2362 N N . GLY B 1 133 ? 15.047 -25.297 -24.312 1 50.19 133 GLY B N 1
ATOM 2363 C CA . GLY B 1 133 ? 13.844 -24.5 -24.125 1 50.19 133 GLY B CA 1
ATOM 2364 C C . GLY B 1 133 ? 13.461 -23.719 -25.375 1 50.19 133 GLY B C 1
ATOM 2365 O O . GLY B 1 133 ? 14.281 -23.516 -26.266 1 50.19 133 GLY B O 1
ATOM 2366 N N . ALA B 1 134 ? 12.281 -23.797 -25.766 1 54.88 134 ALA B N 1
ATOM 2367 C CA . ALA B 1 134 ? 11.836 -23 -26.906 1 54.88 134 ALA B CA 1
ATOM 2368 C C . ALA B 1 134 ? 12.461 -21.609 -26.859 1 54.88 134 ALA B C 1
ATOM 2370 O O . ALA B 1 134 ? 12.664 -21.047 -25.797 1 54.88 134 ALA B O 1
ATOM 2371 N N . PRO B 1 135 ? 13.266 -21.281 -27.938 1 58.91 135 PRO B N 1
ATOM 2372 C CA . PRO B 1 135 ? 13.961 -19.984 -28.078 1 58.91 135 PRO B CA 1
ATOM 2373 C C . PRO B 1 135 ? 13.227 -18.844 -27.375 1 58.91 135 PRO B C 1
ATOM 2375 O O . PRO B 1 135 ? 13.867 -17.922 -26.859 1 58.91 135 PRO B O 1
ATOM 2378 N N . ASP B 1 136 ? 11.883 -19.047 -27.172 1 63.81 136 ASP B N 1
ATOM 2379 C CA . ASP B 1 136 ? 11.117 -17.922 -26.641 1 63.81 136 ASP B CA 1
ATOM 2380 C C . ASP B 1 136 ? 10.555 -18.25 -25.266 1 63.81 136 ASP B C 1
ATOM 2382 O O . ASP B 1 136 ? 9.648 -17.562 -24.781 1 63.81 136 ASP B O 1
ATOM 2386 N N . GLY B 1 137 ? 11.219 -19.328 -24.688 1 67.12 137 GLY B N 1
ATOM 2387 C CA . GLY B 1 137 ? 10.695 -19.703 -23.375 1 67.12 137 GLY B CA 1
ATOM 2388 C C . GLY B 1 137 ? 11.258 -18.844 -22.25 1 67.12 137 GLY B C 1
ATOM 2389 O O . GLY B 1 137 ? 12.352 -18.297 -22.375 1 67.12 137 GLY B O 1
ATOM 2390 N N . TYR B 1 138 ? 10.492 -18.516 -21.375 1 72.31 138 TYR B N 1
ATOM 2391 C CA . TYR B 1 138 ? 10.945 -17.719 -20.234 1 72.31 138 TYR B CA 1
ATOM 2392 C C . TYR B 1 138 ? 10.523 -18.344 -18.922 1 72.31 138 TYR B C 1
ATOM 2394 O O . TYR B 1 138 ? 9.641 -19.219 -18.891 1 72.31 138 TYR B O 1
ATOM 2402 N N . CYS B 1 139 ? 11.32 -18.062 -17.984 1 72.56 139 CYS B N 1
ATOM 2403 C CA . CYS B 1 139 ? 10.938 -18.391 -16.625 1 72.56 139 CYS B CA 1
ATOM 2404 C C . CYS B 1 139 ? 10.695 -17.109 -15.812 1 72.56 139 CYS B C 1
ATOM 2406 O O . CYS B 1 139 ? 11.055 -16.016 -16.25 1 72.56 139 CYS B O 1
ATOM 2408 N N . LEU B 1 140 ? 10 -17.297 -14.648 1 72.31 140 LEU B N 1
ATOM 2409 C CA . LEU B 1 140 ? 9.664 -16.141 -13.828 1 72.31 140 LEU B CA 1
ATOM 2410 C C . LEU B 1 140 ? 10.5 -16.141 -12.547 1 72.31 140 LEU B C 1
ATOM 2412 O O . LEU B 1 140 ? 10.586 -17.141 -11.852 1 72.31 140 LEU B O 1
ATOM 2416 N N . GLU B 1 141 ? 11.203 -15.055 -12.414 1 77.25 141 GLU B N 1
ATOM 2417 C CA . GLU B 1 141 ? 11.969 -14.82 -11.188 1 77.25 141 GLU B CA 1
ATOM 2418 C C . GLU B 1 141 ? 11.234 -13.883 -10.242 1 77.25 141 GLU B C 1
ATOM 2420 O O . GLU B 1 141 ? 10.938 -12.742 -10.602 1 77.25 141 GLU B O 1
ATOM 2425 N N . GLN B 1 142 ? 10.961 -14.406 -9.094 1 75.62 142 GLN B N 1
ATOM 2426 C CA . GLN B 1 142 ? 10.25 -13.602 -8.102 1 75.62 142 GLN B CA 1
ATOM 2427 C C . GLN B 1 142 ? 11.195 -12.633 -7.395 1 75.62 142 GLN B C 1
ATOM 2429 O O . GLN B 1 142 ? 12.32 -13 -7.047 1 75.62 142 GLN B O 1
ATOM 2434 N N . ARG B 1 143 ? 10.789 -11.367 -7.262 1 80.81 143 ARG B N 1
ATOM 2435 C CA . ARG B 1 143 ? 11.547 -10.352 -6.535 1 80.81 143 ARG B CA 1
ATOM 2436 C C . ARG B 1 143 ? 10.609 -9.422 -5.766 1 80.81 143 ARG B C 1
ATOM 2438 O O . ARG B 1 143 ? 9.43 -9.312 -6.09 1 80.81 143 ARG B O 1
ATOM 2445 N N . LEU B 1 144 ? 11.172 -8.961 -4.676 1 79.88 144 LEU B N 1
ATOM 2446 C CA . LEU B 1 144 ? 10.469 -7.887 -3.98 1 79.88 144 LEU B CA 1
ATOM 2447 C C . LEU B 1 144 ? 10.852 -6.523 -4.543 1 79.88 144 LEU B C 1
ATOM 2449 O O . LEU B 1 144 ? 12.039 -6.23 -4.703 1 79.88 144 LEU B O 1
ATOM 2453 N N . TYR B 1 145 ? 9.867 -5.805 -4.961 1 85.25 145 TYR B N 1
ATOM 2454 C CA . TYR B 1 145 ? 10.047 -4.484 -5.555 1 85.25 145 TYR B CA 1
ATOM 2455 C C . TYR B 1 145 ? 9.469 -3.4 -4.648 1 85.25 145 TYR B C 1
ATOM 2457 O O . TYR B 1 145 ? 8.281 -3.414 -4.336 1 85.25 145 TYR B O 1
ATOM 2465 N N . ARG B 1 146 ? 10.305 -2.461 -4.234 1 88.25 146 ARG B N 1
ATOM 2466 C CA . ARG B 1 146 ? 9.867 -1.411 -3.322 1 88.25 146 ARG B CA 1
ATOM 2467 C C . ARG B 1 146 ? 9.047 -0.354 -4.059 1 88.25 146 ARG B C 1
ATOM 2469 O O . ARG B 1 146 ? 9.555 0.305 -4.969 1 88.25 146 ARG B O 1
ATOM 2476 N N . VAL B 1 147 ? 7.785 -0.227 -3.674 1 88.94 147 VAL B N 1
ATOM 2477 C CA . VAL B 1 147 ? 6.875 0.728 -4.297 1 88.94 147 VAL B CA 1
ATOM 2478 C C . VAL B 1 147 ? 6.473 1.795 -3.281 1 88.94 147 VAL B C 1
ATOM 2480 O O . VAL B 1 147 ? 6.137 1.478 -2.137 1 88.94 147 VAL B O 1
ATOM 2483 N N . SER B 1 148 ? 6.582 3.146 -3.664 1 92.69 148 SER B N 1
ATOM 2484 C CA . SER B 1 148 ? 6.039 4.211 -2.826 1 92.69 148 SER B CA 1
ATOM 2485 C C . SER B 1 148 ? 4.539 4.367 -3.031 1 92.69 148 SER B C 1
ATOM 2487 O O . SER B 1 148 ? 4.082 4.633 -4.145 1 92.69 148 SER B O 1
ATOM 2489 N N . LEU B 1 149 ? 3.803 4.234 -1.956 1 91.88 149 LEU B N 1
ATOM 2490 C CA . LEU B 1 149 ? 2.355 4.133 -2.096 1 91.88 149 LEU B CA 1
ATOM 2491 C C . LEU B 1 149 ? 1.681 5.461 -1.771 1 91.88 149 LEU B C 1
ATOM 2493 O O . LEU B 1 149 ? 0.57 5.73 -2.234 1 91.88 149 LEU B O 1
ATOM 2497 N N . ALA B 1 150 ? 2.33 6.285 -0.975 1 95.19 150 ALA B N 1
ATOM 2498 C CA . ALA B 1 150 ? 1.726 7.535 -0.521 1 95.19 150 ALA B CA 1
ATOM 2499 C C . ALA B 1 150 ? 2.762 8.438 0.148 1 95.19 150 ALA B C 1
ATOM 2501 O O . ALA B 1 150 ? 3.91 8.031 0.344 1 95.19 150 ALA B O 1
ATOM 2502 N N . CYS B 1 151 ? 2.375 9.641 0.391 1 97.62 151 CYS B N 1
ATOM 2503 C CA . CYS B 1 151 ? 3.121 10.555 1.246 1 97.62 151 CYS B CA 1
ATOM 2504 C C . CYS B 1 151 ? 2.398 10.773 2.57 1 97.62 151 CYS B C 1
ATOM 2506 O O . CYS B 1 151 ? 1.183 10.969 2.596 1 97.62 151 CYS B O 1
ATOM 2508 N N . VAL B 1 152 ? 3.164 10.672 3.609 1 98.44 152 VAL B N 1
ATOM 2509 C CA . VAL B 1 152 ? 2.607 10.82 4.949 1 98.44 152 VAL B CA 1
ATOM 2510 C C . VAL B 1 152 ? 3.277 11.992 5.66 1 98.44 152 VAL B C 1
ATOM 2512 O O . VAL B 1 152 ? 4.492 12.18 5.551 1 98.44 152 VAL B O 1
ATOM 2515 N N . CYS B 1 153 ? 2.451 12.82 6.383 1 98.81 153 CYS B N 1
ATOM 2516 C CA . CYS B 1 153 ? 2.99 13.93 7.168 1 98.81 153 CYS B CA 1
ATOM 2517 C C . CYS B 1 153 ? 3.512 13.445 8.516 1 98.81 153 CYS B C 1
ATOM 2519 O O . CYS B 1 153 ? 2.752 12.898 9.32 1 98.81 153 CYS B O 1
ATOM 2521 N N . VAL B 1 154 ? 4.816 13.672 8.758 1 98.31 154 VAL B N 1
ATOM 2522 C CA . VAL B 1 154 ? 5.441 13.109 9.953 1 98.31 154 VAL B CA 1
ATOM 2523 C C . VAL B 1 154 ? 6.27 14.18 10.656 1 98.31 154 VAL B C 1
ATOM 2525 O O . VAL B 1 154 ? 6.703 15.148 10.031 1 98.31 154 VAL B O 1
ATOM 2528 N N . ARG B 1 155 ? 6.406 13.992 11.93 1 97.44 155 ARG B N 1
ATOM 2529 C CA . ARG B 1 155 ? 7.359 14.797 12.68 1 97.44 155 ARG B CA 1
ATOM 2530 C C . ARG B 1 155 ? 8.797 14.414 12.328 1 97.44 155 ARG B C 1
ATOM 2532 O O . ARG B 1 155 ? 9.078 13.258 12.031 1 97.44 155 ARG B O 1
ATOM 2539 N N . PRO B 1 156 ? 9.711 15.422 12.281 1 95.25 156 PRO B N 1
ATOM 2540 C CA . PRO B 1 156 ? 11.109 15.117 11.992 1 95.25 156 PRO B CA 1
ATOM 2541 C C . PRO B 1 156 ? 11.75 14.219 13.047 1 95.25 156 PRO B C 1
ATOM 2543 O O . PRO B 1 156 ? 11.305 14.203 14.195 1 95.25 156 PRO B O 1
ATOM 2546 N N . ARG B 1 157 ? 12.75 13.43 12.562 1 91.25 157 ARG B N 1
ATOM 2547 C CA . ARG B 1 157 ? 13.5 12.609 13.508 1 91.25 157 ARG B CA 1
ATOM 2548 C C . ARG B 1 157 ? 14.43 13.461 14.359 1 91.25 157 ARG B C 1
ATOM 2550 O O . ARG B 1 157 ? 15.156 14.305 13.828 1 91.25 157 ARG B O 1
ATOM 2557 N N . VAL B 1 158 ? 14.219 13.508 15.594 1 79.12 158 VAL B N 1
ATOM 2558 C CA . VAL B 1 158 ? 15.109 14.25 16.484 1 79.12 158 VAL B CA 1
ATOM 2559 C C . VAL B 1 158 ? 16.359 13.43 16.75 1 79.12 158 VAL B C 1
ATOM 2561 O O . VAL B 1 158 ? 16.281 12.242 17.094 1 79.12 158 VAL B O 1
ATOM 2564 N N . MET B 1 159 ? 17.438 13.422 15.875 1 57.28 159 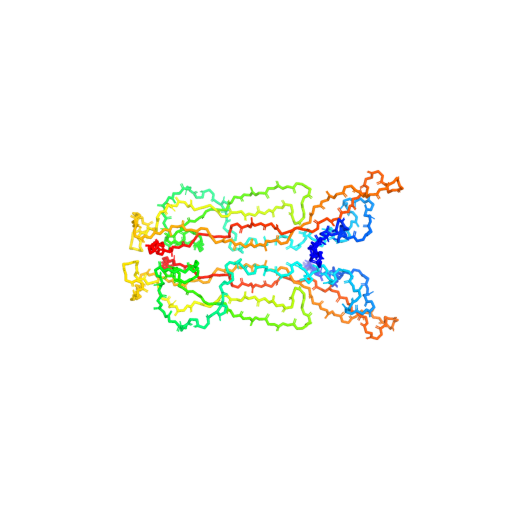MET B N 1
ATOM 2565 C CA . MET B 1 159 ? 18.719 12.805 16.234 1 57.28 159 MET B CA 1
ATOM 2566 C C . MET B 1 159 ? 19.062 13.094 17.688 1 57.28 159 MET B C 1
ATOM 2568 O O . MET B 1 159 ? 18.922 14.219 18.156 1 57.28 159 MET B O 1
ATOM 2572 N N . ALA B 1 160 ? 19.031 11.961 18.453 1 42.38 160 ALA B N 1
ATOM 2573 C CA . ALA B 1 160 ? 19.7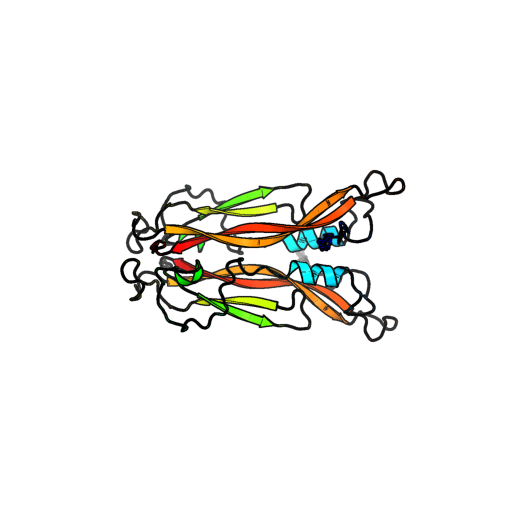66 12.141 19.703 1 42.38 160 ALA B CA 1
ATOM 2574 C C . ALA B 1 160 ? 21.188 12.633 19.453 1 42.38 160 ALA B C 1
ATOM 2576 O O . ALA B 1 160 ? 21.812 12.25 18.469 1 42.38 160 ALA B O 1
#

Nearest PDB structures (foldseek):
  7uwl-assembly1_B  TM=9.103E-01  e=4.396E-14  Homo sapiens
  7uwj-assembly1_B  TM=9.014E-01  e=3.108E-13  Homo sapiens
  7uwk-assembly1_F  TM=8.815E-01  e=5.861E-14  Homo sapiens
  6hgo-assembly1_A  TM=8.502E-01  e=3.453E-07  Homo sapiens
  7uwm-assembly1_B  TM=7.705E-01  e=3.078E-07  Homo sapiens

InterPro domains:
  IPR010345 Interleukin-17 family [PF06083] (69-155)
  IPR029034 Cystine-knot cytokine [G3DSA:2.10.90.10] (21-160)
  IPR029034 Cystine-knot cytokine [SSF57501] (45-157)